Protein AF-X0U9N7-F1 (afdb_monomer_lite)

pLDDT: mean 87.71, std 8.79, range [48.91, 96.88]

Foldseek 3Di:
DQVVCVLLQKHKDKDKFKDKDAACDDFDPVRHPDIWIKIKIKIKIKGDCVSVVQPQKIKIWIKMKMDTDACQVRDDDWRQAPLVCPPVDPVIDIAGQDIKIWGDDDAFKIKMWFKDQVLVVQCVVPVCVSCGPHGRICVSRDPVVVCVQQVERIWTKMWMFGGDVPDTPDIWMKTFNDYQSHHRHPPCGQVVHIDIDD

Radius of gyration: 18.38 Å; chains: 1; bounding box: 49×41×51 Å

Structure (mmCIF, N/CA/C/O backbone):
data_AF-X0U9N7-F1
#
_entry.id   AF-X0U9N7-F1
#
loop_
_atom_site.group_PDB
_atom_site.id
_atom_site.type_symbol
_atom_site.label_atom_id
_atom_site.label_alt_id
_atom_site.label_comp_id
_atom_site.label_asym_id
_atom_site.label_entity_id
_atom_site.label_seq_id
_atom_site.pdbx_PDB_ins_code
_atom_site.Cartn_x
_atom_site.Cartn_y
_atom_site.Cartn_z
_atom_site.occupancy
_atom_site.B_iso_or_equiv
_atom_site.auth_seq_id
_atom_site.auth_comp_id
_atom_site.auth_asym_id
_atom_site.auth_atom_id
_atom_site.pdbx_PDB_model_num
ATOM 1 N N . MET A 1 1 ? -18.072 19.858 -5.819 1.00 63.09 1 MET A N 1
ATOM 2 C CA . MET A 1 1 ? -18.531 18.489 -5.476 1.00 63.09 1 MET A CA 1
ATOM 3 C C . MET A 1 1 ? -17.698 17.870 -4.350 1.00 63.09 1 MET A C 1
ATOM 5 O O . MET A 1 1 ? -18.286 17.537 -3.330 1.00 63.09 1 MET A O 1
ATOM 9 N N . ARG A 1 2 ? -16.358 17.832 -4.462 1.00 77.88 2 ARG A N 1
ATOM 10 C CA . ARG A 1 2 ? -15.419 17.329 -3.429 1.00 77.88 2 ARG A CA 1
ATOM 11 C C . ARG A 1 2 ? -15.686 17.853 -2.007 1.00 77.88 2 ARG A C 1
ATOM 13 O O . ARG A 1 2 ? -15.833 17.066 -1.083 1.00 77.88 2 ARG A O 1
ATOM 20 N N . THR A 1 3 ? -15.884 19.163 -1.843 1.00 81.31 3 THR A N 1
ATOM 21 C CA . THR A 1 3 ? -16.174 19.784 -0.533 1.00 81.31 3 THR A CA 1
ATOM 22 C C . THR A 1 3 ? -17.488 19.304 0.096 1.00 81.31 3 THR A C 1
ATOM 24 O O . THR A 1 3 ? -17.562 19.150 1.309 1.00 81.31 3 THR A O 1
ATOM 27 N N . ARG A 1 4 ? -18.525 19.026 -0.711 1.00 84.75 4 ARG A N 1
ATOM 28 C CA . ARG A 1 4 ? -19.824 18.538 -0.207 1.00 84.75 4 ARG A CA 1
ATOM 29 C C . ARG A 1 4 ? -19.743 17.082 0.260 1.00 84.75 4 ARG A C 1
ATOM 31 O O . ARG A 1 4 ? -20.369 16.740 1.255 1.00 84.75 4 ARG A O 1
ATOM 38 N N . LEU A 1 5 ? -18.978 16.243 -0.443 1.00 86.00 5 LEU A N 1
ATOM 39 C CA . LEU A 1 5 ? -18.721 14.860 -0.027 1.00 86.00 5 LEU A CA 1
ATOM 40 C C . LEU A 1 5 ? -17.899 14.829 1.263 1.00 86.00 5 LEU A C 1
ATOM 42 O O . LEU A 1 5 ? -18.299 14.164 2.214 1.00 86.00 5 LEU A O 1
ATOM 46 N N . ALA A 1 6 ? -16.843 15.645 1.348 1.00 85.81 6 ALA A N 1
ATOM 47 C CA . ALA A 1 6 ? -16.007 15.729 2.544 1.00 85.81 6 ALA A CA 1
ATOM 48 C C . ALA A 1 6 ? -16.804 16.198 3.775 1.00 85.81 6 ALA A C 1
ATOM 50 O O . ALA A 1 6 ? -16.671 15.631 4.857 1.00 85.81 6 ALA A O 1
ATOM 51 N N . GLN A 1 7 ? -17.708 17.173 3.610 1.00 87.56 7 GLN A N 1
ATOM 52 C CA . GLN A 1 7 ? -18.638 17.591 4.672 1.00 87.56 7 GLN A CA 1
ATOM 53 C C . GLN A 1 7 ? -19.551 16.454 5.147 1.00 87.56 7 GLN A C 1
ATOM 55 O O . GLN A 1 7 ? -19.911 16.406 6.323 1.00 87.56 7 GLN A O 1
ATOM 60 N N . ARG A 1 8 ? -19.892 15.528 4.246 1.00 90.25 8 ARG A N 1
ATOM 61 C CA . ARG A 1 8 ? -20.653 14.311 4.541 1.00 90.25 8 ARG A CA 1
ATOM 62 C C . ARG A 1 8 ? -19.770 13.137 4.964 1.00 90.25 8 ARG A C 1
ATOM 64 O O . ARG A 1 8 ? -20.293 12.053 5.127 1.00 90.25 8 ARG A O 1
ATOM 71 N N . GLY A 1 9 ? -18.468 13.330 5.165 1.00 91.62 9 GLY A N 1
ATOM 72 C CA . GLY A 1 9 ? -17.564 12.278 5.631 1.00 91.62 9 GLY A CA 1
ATOM 73 C C . GLY A 1 9 ? -17.077 11.332 4.543 1.00 91.62 9 GLY A C 1
ATOM 74 O O . GLY A 1 9 ? -16.579 10.273 4.881 1.00 91.62 9 GLY A O 1
ATOM 75 N N . ILE A 1 10 ? -17.201 11.688 3.264 1.00 95.62 10 ILE A N 1
ATOM 76 C CA . ILE A 1 10 ? -16.634 10.922 2.148 1.00 95.62 10 ILE A CA 1
ATOM 77 C C . ILE A 1 10 ? -15.530 11.758 1.510 1.00 95.62 10 ILE A C 1
ATOM 79 O O . ILE A 1 10 ? -15.781 12.830 0.958 1.00 95.62 10 ILE A O 1
ATOM 83 N N . ILE A 1 11 ? -14.302 11.270 1.579 1.00 95.62 11 ILE A N 1
ATOM 84 C CA . ILE A 1 11 ? -13.125 11.898 0.987 1.00 95.62 11 ILE A CA 1
ATOM 85 C C . ILE A 1 11 ? -12.717 11.034 -0.196 1.00 95.62 11 ILE A C 1
ATOM 87 O O . ILE A 1 11 ? -12.557 9.828 -0.049 1.00 95.62 11 ILE A O 1
ATOM 91 N N . VAL A 1 12 ? -12.591 11.655 -1.364 1.00 95.69 12 VAL A N 1
ATOM 92 C CA . VAL A 1 12 ? -12.128 10.997 -2.586 1.00 95.69 12 VAL A CA 1
ATOM 93 C C . VAL A 1 12 ? -10.927 11.771 -3.091 1.00 95.69 12 VAL A C 1
ATOM 95 O O . VAL A 1 12 ? -11.023 12.991 -3.281 1.00 95.69 12 VAL A O 1
ATOM 98 N N . ASP A 1 13 ? -9.831 11.057 -3.305 1.00 94.94 13 ASP A N 1
ATOM 99 C CA . ASP A 1 13 ? -8.620 11.568 -3.925 1.00 94.94 13 ASP A CA 1
ATOM 100 C C . ASP A 1 13 ? -8.234 10.672 -5.101 1.00 94.94 13 ASP A C 1
ATOM 102 O O . ASP A 1 13 ? -8.165 9.452 -4.967 1.00 94.94 13 ASP A O 1
ATOM 106 N N . LEU A 1 14 ? -8.050 11.291 -6.262 1.00 95.69 14 LEU A N 1
ATOM 107 C CA . LEU A 1 14 ? -7.684 10.616 -7.499 1.00 95.69 14 LEU A CA 1
ATOM 108 C C . LEU A 1 14 ? -6.367 11.213 -7.961 1.00 95.69 14 LEU A C 1
ATOM 110 O O . LEU A 1 14 ? -6.281 12.427 -8.165 1.00 95.69 14 LEU A O 1
ATOM 114 N N . GLN A 1 15 ? -5.366 10.365 -8.135 1.00 95.31 15 GLN A N 1
ATOM 115 C 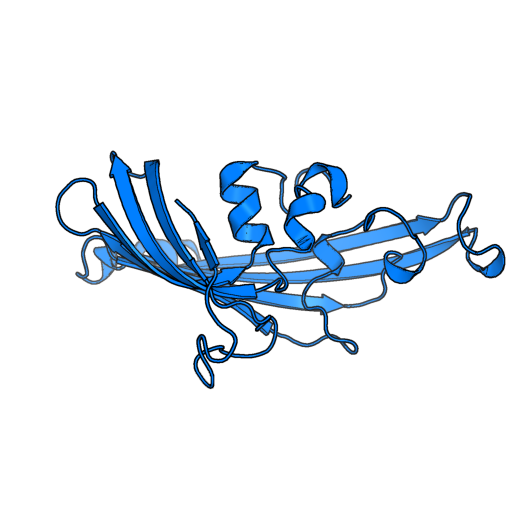CA . GLN A 1 15 ? -4.022 10.783 -8.499 1.00 95.31 15 GLN A CA 1
ATOM 116 C C . GLN A 1 15 ? -3.556 10.019 -9.734 1.00 95.31 15 GLN A C 1
ATOM 118 O O . GLN A 1 15 ? -3.990 8.905 -10.026 1.00 95.31 15 GLN A O 1
ATOM 123 N N . THR A 1 16 ? -2.685 10.650 -10.508 1.00 96.25 16 THR A N 1
ATOM 124 C CA . THR A 1 16 ? -2.001 9.996 -11.618 1.00 96.25 16 THR A CA 1
ATOM 125 C C . THR A 1 16 ? -0.566 10.468 -11.610 1.00 96.25 16 THR A C 1
ATOM 127 O O . THR A 1 16 ? -0.314 11.669 -11.715 1.00 96.25 16 THR A O 1
ATOM 130 N N . THR A 1 17 ? 0.358 9.522 -11.515 1.00 95.69 17 THR A N 1
ATOM 131 C CA . THR A 1 17 ? 1.792 9.806 -11.491 1.00 95.69 17 THR A CA 1
ATOM 132 C C . THR A 1 17 ? 2.445 9.160 -12.697 1.00 95.69 17 THR A C 1
ATOM 134 O O . THR A 1 17 ? 2.185 8.003 -13.014 1.00 95.69 17 THR A O 1
ATOM 137 N N . GLN A 1 18 ? 3.280 9.932 -13.384 1.00 95.94 18 GLN A N 1
ATOM 138 C CA . GLN A 1 18 ? 3.962 9.528 -14.608 1.00 95.94 18 GLN A CA 1
ATOM 139 C C . GLN A 1 18 ? 5.468 9.519 -14.381 1.00 95.94 18 GLN A C 1
ATOM 141 O O . GLN A 1 18 ? 6.010 10.371 -13.676 1.00 95.94 18 GLN A O 1
ATOM 146 N N . PHE A 1 19 ? 6.137 8.575 -15.024 1.00 95.12 19 PHE A N 1
ATOM 147 C CA . PHE A 1 19 ? 7.560 8.334 -14.907 1.00 95.12 19 PHE A CA 1
ATOM 148 C C . PHE A 1 19 ? 8.166 8.223 -16.299 1.00 95.12 19 PHE A C 1
ATOM 150 O O . PHE A 1 19 ? 7.648 7.522 -17.164 1.00 95.12 19 PHE A O 1
ATOM 157 N N . TYR A 1 20 ? 9.288 8.908 -16.488 1.00 94.88 20 TYR A N 1
ATOM 158 C CA . TYR A 1 20 ? 10.135 8.754 -17.659 1.00 94.88 20 TYR A CA 1
ATOM 159 C C . TYR A 1 20 ? 11.544 8.444 -17.169 1.00 94.88 20 TYR A C 1
ATOM 161 O O . TYR A 1 20 ? 12.161 9.265 -16.486 1.00 94.88 20 TYR A O 1
ATOM 169 N N . GLN A 1 21 ? 12.015 7.227 -17.423 1.00 93.25 21 GLN A N 1
ATOM 170 C CA . GLN A 1 21 ? 13.241 6.700 -16.826 1.00 93.25 21 GLN A CA 1
ATOM 171 C C . GLN A 1 21 ? 14.086 6.004 -17.881 1.00 93.25 21 GLN A C 1
ATOM 173 O O . GLN A 1 21 ? 13.548 5.325 -18.741 1.00 93.25 21 GLN A O 1
ATOM 178 N N . GLY A 1 22 ? 15.407 6.125 -17.793 1.00 91.38 22 GLY A N 1
ATOM 179 C CA . GLY A 1 22 ? 16.310 5.489 -18.747 1.00 91.38 22 GLY A CA 1
ATOM 180 C C . GLY A 1 22 ? 17.587 4.974 -18.101 1.00 91.38 22 GLY A C 1
ATOM 181 O O . GLY A 1 22 ? 17.973 5.400 -17.008 1.00 91.38 22 GLY A O 1
ATOM 182 N N . ILE A 1 23 ? 18.252 4.053 -18.796 1.00 88.81 23 ILE A N 1
ATOM 183 C CA . ILE A 1 23 ? 19.526 3.465 -18.366 1.00 88.81 23 ILE A CA 1
ATOM 184 C C . ILE A 1 23 ? 20.657 4.218 -19.054 1.00 88.81 23 ILE A C 1
ATOM 186 O O . ILE A 1 23 ? 20.981 3.970 -20.211 1.00 88.81 23 ILE A O 1
ATOM 190 N N . THR A 1 24 ? 21.291 5.146 -18.343 1.00 87.62 24 THR A N 1
ATOM 191 C CA . THR A 1 24 ? 22.379 5.959 -18.912 1.00 87.62 24 THR A CA 1
ATOM 192 C C . THR A 1 24 ? 23.706 5.204 -18.999 1.00 87.62 24 THR A C 1
ATOM 194 O O . THR A 1 24 ? 24.539 5.504 -19.851 1.00 87.62 24 THR A O 1
ATOM 197 N N . SER A 1 25 ? 23.925 4.227 -18.115 1.00 85.75 25 SER A N 1
ATOM 198 C CA . SER A 1 25 ? 25.122 3.383 -18.065 1.00 85.75 25 SER A CA 1
ATOM 199 C C . SER A 1 25 ? 24.878 2.140 -17.198 1.00 85.75 25 SER A C 1
ATOM 201 O O . SER A 1 25 ? 23.894 2.075 -16.462 1.00 85.75 25 SER A O 1
ATOM 203 N N . GLY A 1 26 ? 25.768 1.144 -17.273 1.00 83.00 26 GLY A N 1
ATOM 204 C CA . GLY A 1 26 ? 25.562 -0.144 -16.599 1.00 83.00 26 GLY A CA 1
ATOM 205 C C . GLY A 1 26 ? 24.458 -0.978 -17.261 1.00 83.00 26 GLY A C 1
ATOM 206 O O . GLY A 1 26 ? 24.181 -0.787 -18.443 1.00 83.00 26 GLY A O 1
ATOM 207 N N . GLY A 1 27 ? 23.878 -1.932 -16.527 1.00 79.75 27 GLY A N 1
ATOM 208 C CA . GLY A 1 27 ? 22.778 -2.777 -17.015 1.00 79.75 27 GLY A CA 1
ATOM 209 C C . GLY A 1 27 ? 23.118 -3.669 -18.226 1.00 79.75 27 GLY A C 1
ATOM 210 O O . GLY A 1 27 ? 24.289 -3.747 -18.635 1.00 79.75 27 GLY A O 1
ATOM 211 N N . PRO A 1 28 ? 22.106 -4.356 -18.792 1.00 83.31 28 PRO A N 1
ATOM 212 C CA . PRO A 1 28 ? 22.239 -5.125 -20.027 1.00 83.31 28 PRO A CA 1
ATOM 213 C C . PRO A 1 28 ? 22.759 -4.238 -21.176 1.00 83.31 28 PRO A C 1
ATOM 215 O O . PRO A 1 28 ? 22.233 -3.139 -21.370 1.00 83.31 28 PRO A O 1
ATOM 218 N N . PRO A 1 29 ? 23.809 -4.647 -21.920 1.00 82.06 29 PRO A N 1
ATOM 219 C CA . PRO A 1 29 ? 24.419 -3.810 -22.957 1.00 82.06 29 PRO A CA 1
ATOM 220 C C . PRO A 1 29 ? 23.452 -3.347 -24.051 1.00 82.06 29 PRO A C 1
ATOM 222 O O . PRO A 1 29 ? 23.589 -2.231 -24.542 1.00 82.06 29 PRO A O 1
ATOM 225 N N . ASP A 1 30 ? 22.481 -4.188 -24.398 1.00 84.25 30 ASP A N 1
ATOM 226 C CA . ASP A 1 30 ? 21.429 -3.950 -25.388 1.00 84.25 30 ASP A CA 1
ATOM 227 C C . ASP A 1 30 ? 20.360 -2.952 -24.921 1.00 84.25 30 ASP A C 1
ATOM 229 O O . ASP A 1 30 ? 19.620 -2.437 -25.747 1.00 84.25 30 ASP A O 1
ATOM 233 N N . LYS A 1 31 ? 20.317 -2.638 -23.620 1.00 81.44 31 LYS A N 1
ATOM 234 C CA . LYS A 1 31 ? 19.321 -1.757 -22.988 1.00 81.44 31 LYS A CA 1
ATOM 235 C C . LYS A 1 31 ? 19.861 -0.387 -22.583 1.00 81.44 31 LYS A C 1
ATOM 237 O O . LYS A 1 31 ? 19.146 0.440 -22.022 1.00 81.44 31 LYS A O 1
ATOM 242 N N . ARG A 1 32 ? 21.137 -0.112 -22.861 1.00 80.00 32 ARG A N 1
ATOM 243 C CA . ARG A 1 32 ? 21.762 1.184 -22.562 1.00 80.00 32 ARG A CA 1
ATOM 244 C C . ARG A 1 32 ? 21.241 2.262 -23.502 1.00 80.00 32 ARG A C 1
ATOM 246 O O . ARG A 1 32 ? 21.281 2.107 -24.715 1.00 80.00 32 ARG A O 1
ATOM 253 N N . GLY A 1 33 ? 20.825 3.386 -22.934 1.00 79.56 33 GLY A N 1
ATOM 254 C CA . GLY A 1 33 ? 20.232 4.496 -23.671 1.00 79.56 33 GLY A CA 1
ATOM 255 C C . GLY A 1 33 ? 18.759 4.290 -24.026 1.00 79.56 33 GLY A C 1
ATOM 256 O O . GLY A 1 33 ? 18.174 5.203 -24.604 1.00 79.56 33 GLY A O 1
ATOM 257 N N . GLU A 1 34 ? 18.156 3.151 -23.662 1.00 82.88 34 GLU A N 1
ATOM 258 C CA . GLU A 1 34 ? 16.705 2.976 -23.726 1.00 82.88 34 GLU A CA 1
ATOM 259 C C . GLU A 1 34 ? 16.025 3.774 -22.604 1.00 82.88 34 GLU A C 1
ATOM 261 O O . GLU A 1 34 ? 16.571 3.950 -21.504 1.00 82.88 34 GLU A O 1
ATOM 266 N N . TRP A 1 35 ? 14.834 4.278 -22.920 1.00 91.44 35 TRP A N 1
ATOM 267 C CA . TRP A 1 35 ? 13.985 5.051 -22.026 1.00 91.44 35 TRP A CA 1
ATOM 268 C C . TRP A 1 35 ? 12.599 4.438 -22.018 1.00 91.44 35 TRP A C 1
ATOM 270 O O . TRP A 1 35 ? 12.014 4.227 -23.076 1.00 91.44 35 TRP A O 1
ATOM 280 N N . GLU A 1 36 ? 12.076 4.226 -20.822 1.00 93.38 36 GLU A N 1
ATOM 281 C CA . GLU A 1 36 ? 10.733 3.728 -20.599 1.00 93.38 36 GLU A CA 1
ATOM 282 C C . GLU A 1 36 ? 9.847 4.845 -20.066 1.00 93.38 36 GLU A C 1
ATOM 284 O O . GLU A 1 36 ? 10.260 5.679 -19.245 1.00 93.38 36 GLU A O 1
ATOM 289 N N . TYR A 1 37 ? 8.605 4.835 -20.535 1.00 95.56 37 TYR A N 1
ATOM 290 C CA . TYR A 1 37 ? 7.539 5.675 -20.024 1.00 95.56 37 TYR A CA 1
ATOM 291 C C . TYR A 1 37 ? 6.467 4.792 -19.399 1.00 95.56 37 TYR A C 1
ATOM 293 O O . TYR A 1 37 ? 5.909 3.912 -20.054 1.00 95.56 37 TYR A O 1
ATOM 301 N N . GLY A 1 38 ? 6.132 5.086 -18.151 1.00 95.75 38 GLY A N 1
ATOM 302 C CA . GLY A 1 38 ? 5.090 4.380 -17.428 1.00 95.75 38 GLY A CA 1
ATOM 303 C C . GLY A 1 38 ? 4.443 5.266 -16.386 1.00 95.75 38 GLY A C 1
ATOM 304 O O . GLY A 1 38 ? 4.882 6.385 -16.116 1.00 95.75 38 GLY A O 1
ATOM 305 N N . GLY A 1 39 ? 3.381 4.775 -15.773 1.00 95.81 39 GLY A N 1
ATOM 306 C CA . GLY A 1 39 ? 2.692 5.515 -14.734 1.00 95.81 39 GLY A CA 1
ATOM 307 C C . GLY A 1 39 ? 1.738 4.666 -13.927 1.00 95.81 39 GLY A C 1
ATOM 308 O O . GLY A 1 39 ? 1.528 3.483 -14.195 1.00 95.81 39 GLY A O 1
ATOM 309 N N . VAL A 1 40 ? 1.167 5.309 -12.920 1.00 96.00 40 VAL A N 1
ATOM 310 C CA . VAL A 1 40 ? 0.163 4.738 -12.029 1.00 96.00 40 VAL A CA 1
ATOM 311 C C . VAL A 1 40 ? -1.037 5.664 -11.928 1.00 96.00 40 VAL A C 1
ATOM 313 O O . VAL A 1 40 ? -0.901 6.889 -11.998 1.00 96.00 40 VAL A O 1
ATOM 316 N N . GLY A 1 41 ? -2.212 5.069 -11.781 1.00 96.75 41 GLY A N 1
ATOM 317 C CA . GLY A 1 41 ? -3.449 5.758 -11.448 1.00 96.75 41 GLY A CA 1
ATOM 318 C C . GLY A 1 41 ? -3.960 5.253 -10.110 1.00 96.75 41 GLY A C 1
ATOM 319 O O . GLY A 1 41 ? -4.183 4.053 -9.970 1.00 96.75 41 GLY A O 1
ATOM 320 N N . ASP A 1 42 ? -4.183 6.174 -9.176 1.00 96.31 42 ASP A N 1
ATOM 321 C CA . ASP A 1 42 ? -4.564 5.880 -7.798 1.00 96.31 42 ASP A CA 1
ATOM 322 C C . ASP A 1 42 ? -5.922 6.481 -7.464 1.00 96.31 42 ASP A C 1
ATOM 324 O O . ASP A 1 42 ? -6.219 7.632 -7.794 1.00 96.31 42 ASP A O 1
ATOM 328 N N . ALA A 1 43 ? -6.740 5.703 -6.765 1.00 96.88 43 ALA A N 1
ATOM 329 C CA . ALA A 1 43 ? -8.016 6.119 -6.220 1.00 96.88 43 ALA A CA 1
ATOM 330 C C . ALA A 1 43 ? -8.075 5.793 -4.727 1.00 96.88 43 ALA A C 1
ATOM 332 O O . ALA A 1 43 ? -8.227 4.636 -4.326 1.00 96.88 43 ALA A O 1
ATOM 333 N N . TYR A 1 44 ? -8.010 6.837 -3.905 1.00 96.19 44 TYR A N 1
ATOM 334 C CA . TYR A 1 44 ? -8.180 6.756 -2.462 1.00 96.19 44 TYR A CA 1
ATOM 335 C C . TYR A 1 44 ? -9.587 7.207 -2.079 1.00 96.19 44 TYR A C 1
ATOM 337 O O . TYR A 1 44 ? -10.038 8.295 -2.452 1.00 96.19 44 TYR A O 1
ATOM 345 N N . ILE A 1 45 ? -10.285 6.383 -1.303 1.00 96.75 45 ILE A N 1
ATOM 346 C CA . ILE A 1 45 ? -11.615 6.700 -0.778 1.00 96.75 45 ILE A CA 1
ATOM 347 C C . ILE A 1 45 ? -11.605 6.477 0.727 1.00 96.75 45 ILE A C 1
ATOM 349 O O . ILE A 1 45 ? -11.374 5.361 1.178 1.00 96.75 45 ILE A O 1
ATOM 353 N N . THR A 1 46 ? -11.926 7.512 1.499 1.00 96.56 46 THR A N 1
ATOM 354 C CA . THR A 1 46 ? -12.043 7.432 2.960 1.00 96.56 46 THR A CA 1
ATOM 355 C C . THR A 1 46 ? -13.445 7.825 3.399 1.00 96.56 46 THR A C 1
ATOM 357 O O . THR A 1 46 ? -13.947 8.892 3.041 1.00 96.56 46 THR A O 1
ATOM 360 N N . ILE A 1 47 ? -14.069 6.979 4.213 1.00 96.12 47 ILE A N 1
ATOM 361 C CA . ILE A 1 47 ? -15.372 7.197 4.835 1.00 96.12 47 ILE A CA 1
ATOM 362 C C . ILE A 1 47 ? -15.173 7.405 6.339 1.00 96.12 47 ILE A C 1
ATOM 364 O O . ILE A 1 47 ? -14.647 6.541 7.038 1.00 96.12 47 ILE A O 1
ATOM 368 N N . LEU A 1 48 ? -15.624 8.554 6.836 1.00 95.44 48 LEU A N 1
ATOM 369 C CA . LEU A 1 48 ? -15.604 8.946 8.243 1.00 95.44 48 LEU A CA 1
ATOM 370 C C . LEU A 1 48 ? -16.978 8.676 8.867 1.00 95.44 48 LEU A C 1
ATOM 372 O O . LEU A 1 48 ? -17.926 9.441 8.658 1.00 95.44 48 LEU A O 1
ATOM 376 N N . GLY A 1 49 ? -17.080 7.604 9.653 1.00 92.94 49 GLY A N 1
ATOM 377 C CA . GLY A 1 49 ? -18.325 7.136 10.270 1.00 92.94 49 GLY A CA 1
ATOM 378 C C . GLY A 1 49 ? -18.997 8.162 11.182 1.00 92.94 49 GLY A C 1
ATOM 379 O O . GLY A 1 49 ? -20.226 8.201 11.258 1.00 92.94 49 GLY A O 1
ATOM 380 N N . ASP A 1 50 ? -18.221 9.062 11.794 1.00 90.62 50 ASP A N 1
ATOM 381 C CA . ASP A 1 50 ? -18.714 10.141 12.660 1.00 90.62 50 ASP A CA 1
ATOM 382 C C . ASP A 1 50 ? -19.799 10.992 11.991 1.00 90.62 50 ASP A C 1
ATOM 384 O O . ASP A 1 50 ? -20.738 11.445 12.648 1.00 90.62 50 ASP A O 1
ATOM 388 N N . LYS A 1 51 ? -19.697 11.193 10.672 1.00 90.75 51 LYS A N 1
ATOM 389 C CA . LYS A 1 51 ? -20.665 11.981 9.893 1.00 90.75 51 LYS A CA 1
ATOM 390 C C . LYS A 1 51 ? -21.982 11.244 9.640 1.00 90.75 51 LYS A C 1
ATOM 392 O O . LYS A 1 51 ? -22.955 11.877 9.239 1.00 90.75 51 LYS A O 1
ATOM 397 N N . PHE A 1 52 ? -22.021 9.946 9.927 1.00 90.94 52 PHE A N 1
ATOM 398 C CA . PHE A 1 52 ? -23.165 9.050 9.756 1.00 90.94 52 PHE A CA 1
ATOM 399 C C . PHE A 1 52 ? -23.661 8.454 11.084 1.00 90.94 52 PHE A C 1
ATOM 401 O O . PHE A 1 52 ? -24.516 7.575 11.083 1.00 90.94 52 PHE A O 1
ATOM 408 N N . GLY A 1 53 ? -23.138 8.922 12.223 1.00 91.50 53 GLY A N 1
ATOM 409 C CA . GLY A 1 53 ? -23.519 8.444 13.556 1.00 91.50 53 GLY A CA 1
ATOM 410 C C . GLY A 1 53 ? -22.713 7.247 14.071 1.00 91.50 53 GLY A C 1
ATOM 411 O O . GLY A 1 53 ? -22.884 6.864 15.227 1.00 91.50 53 GLY A O 1
ATOM 412 N N . TRP A 1 54 ? -21.789 6.700 13.277 1.00 93.19 54 TRP A N 1
ATOM 413 C CA . TRP A 1 54 ? -20.887 5.631 13.703 1.00 93.19 54 TRP A CA 1
ATOM 414 C C . TRP A 1 54 ? -19.581 6.220 14.241 1.00 93.19 54 TRP A C 1
ATOM 416 O O . TRP A 1 54 ? -18.600 6.396 13.522 1.00 93.19 54 TRP A O 1
ATOM 426 N N . LYS A 1 55 ? -19.589 6.565 15.531 1.00 92.00 55 LYS A N 1
ATOM 427 C CA . LYS A 1 55 ? -18.471 7.272 16.163 1.00 92.00 55 LYS A CA 1
ATOM 428 C C . LYS A 1 55 ? -17.183 6.444 16.203 1.00 92.00 55 LYS A C 1
ATOM 430 O O . LYS A 1 55 ? -17.198 5.280 16.605 1.00 92.00 55 LYS A O 1
ATOM 435 N N . GLY A 1 56 ? -16.067 7.078 15.854 1.00 90.00 56 GLY A N 1
ATOM 436 C CA . GLY A 1 56 ? -14.727 6.491 15.881 1.00 90.00 56 GLY A CA 1
ATOM 437 C C . GLY A 1 56 ? -14.476 5.457 14.784 1.00 90.00 56 GLY A C 1
ATOM 438 O O . GLY A 1 56 ? -13.484 4.736 14.867 1.00 90.00 56 GLY A O 1
ATOM 439 N N . PHE A 1 57 ? -15.366 5.361 13.793 1.00 94.19 57 PHE A N 1
ATOM 440 C CA . PHE A 1 57 ? -15.227 4.453 12.660 1.00 94.19 57 PHE A CA 1
ATOM 441 C C . PHE A 1 57 ? -14.603 5.158 11.457 1.00 94.19 57 PHE A C 1
ATOM 443 O O . PHE A 1 57 ? -15.034 6.246 11.060 1.00 94.19 57 PHE A O 1
ATOM 450 N N . VAL A 1 58 ? -13.622 4.506 10.842 1.00 95.06 58 VAL A N 1
ATOM 451 C CA . VAL A 1 58 ? -13.022 4.916 9.573 1.00 95.06 58 VAL A CA 1
ATOM 452 C C . VAL A 1 58 ? -12.953 3.706 8.659 1.00 95.06 58 VAL A C 1
ATOM 454 O O . VAL A 1 58 ? -12.513 2.633 9.069 1.00 95.06 58 VAL A O 1
ATOM 457 N N . PHE A 1 59 ? -13.357 3.893 7.410 1.00 95.81 59 PHE A N 1
ATOM 458 C CA . PHE A 1 59 ? -13.140 2.919 6.353 1.00 95.81 59 PHE A CA 1
ATOM 459 C C . PHE A 1 59 ? -12.353 3.562 5.218 1.00 95.81 59 PHE A C 1
ATOM 461 O O . PHE A 1 59 ? -12.716 4.650 4.774 1.00 95.81 59 PHE A O 1
ATOM 468 N N . SER A 1 60 ? -11.304 2.899 4.747 1.00 95.94 60 SER A N 1
ATOM 469 C CA . SER A 1 60 ? -10.437 3.414 3.687 1.00 95.94 60 SER A CA 1
ATOM 470 C C . SER A 1 60 ? -10.237 2.374 2.597 1.00 95.94 60 SER A C 1
ATOM 472 O O . SER A 1 60 ? -9.987 1.211 2.898 1.00 95.94 60 SER A O 1
ATOM 474 N N . ILE A 1 61 ? -10.287 2.799 1.339 1.00 96.88 61 ILE A N 1
ATOM 475 C CA . ILE A 1 61 ? -9.969 2.006 0.149 1.00 96.88 61 ILE A CA 1
ATOM 476 C C . ILE A 1 61 ? -8.825 2.694 -0.598 1.00 96.88 61 ILE A C 1
ATOM 478 O O . ILE A 1 61 ? -8.840 3.916 -0.747 1.00 96.88 61 ILE A O 1
ATOM 482 N N . HIS A 1 62 ? -7.882 1.903 -1.101 1.00 96.38 62 HIS A N 1
ATOM 483 C CA . HIS A 1 62 ? -6.934 2.291 -2.141 1.00 96.38 62 HIS A CA 1
ATOM 484 C C . HIS A 1 62 ? -7.095 1.301 -3.295 1.00 96.38 62 HIS A C 1
ATOM 486 O O . HIS A 1 62 ? -6.897 0.095 -3.122 1.00 96.38 62 HIS A O 1
ATOM 492 N N . ALA A 1 63 ? -7.520 1.810 -4.446 1.00 96.38 63 ALA A N 1
ATOM 493 C CA . ALA A 1 63 ? -7.499 1.079 -5.700 1.00 96.38 63 ALA A CA 1
ATOM 494 C C . ALA A 1 63 ? -6.477 1.721 -6.629 1.00 96.38 63 ALA A C 1
ATOM 496 O O . ALA A 1 63 ? -6.421 2.944 -6.724 1.00 96.38 63 ALA A O 1
ATOM 497 N N . GLU A 1 64 ? -5.697 0.903 -7.318 1.00 95.81 64 GLU A N 1
ATOM 498 C CA . GLU A 1 64 ? -4.618 1.370 -8.175 1.00 95.81 64 GLU A CA 1
ATOM 499 C C . GLU A 1 64 ? -4.509 0.536 -9.450 1.00 95.81 64 GLU A C 1
ATOM 501 O O . GLU A 1 64 ? -4.958 -0.610 -9.531 1.00 95.81 64 GLU A O 1
ATOM 506 N N . THR A 1 65 ? -3.919 1.143 -10.470 1.00 95.44 65 THR A N 1
ATOM 507 C CA . THR A 1 65 ? -3.548 0.503 -11.732 1.00 95.44 65 THR A CA 1
ATOM 508 C C . THR A 1 65 ? -2.227 1.082 -12.205 1.00 95.44 65 THR A C 1
ATOM 510 O O . THR A 1 65 ? -1.903 2.229 -11.893 1.00 95.44 65 THR A O 1
ATOM 5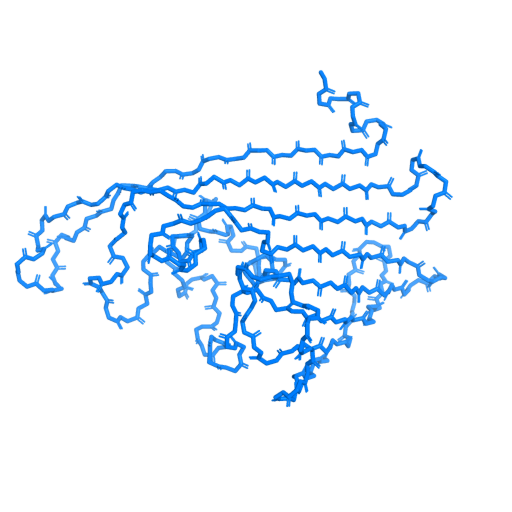13 N N . ARG A 1 66 ? -1.495 0.328 -13.024 1.00 94.62 66 ARG A N 1
ATOM 514 C CA . ARG A 1 66 ? -0.314 0.825 -13.740 1.00 94.62 66 ARG A CA 1
ATOM 515 C C . ARG A 1 66 ? -0.551 0.857 -15.249 1.00 94.62 66 ARG A C 1
ATOM 517 O O . ARG A 1 66 ? -1.478 0.221 -15.746 1.00 94.62 66 ARG A O 1
ATOM 524 N N . PHE A 1 67 ? 0.266 1.612 -15.970 1.00 95.12 67 PHE A N 1
ATOM 525 C CA . PHE A 1 67 ? 0.277 1.666 -17.432 1.00 95.12 67 PHE A CA 1
ATOM 526 C C . PHE A 1 67 ? 1.690 1.937 -17.955 1.00 95.12 67 PHE A C 1
ATOM 528 O O . PHE A 1 67 ? 2.532 2.461 -17.226 1.00 95.12 67 PHE A O 1
ATOM 535 N N . GLY A 1 68 ? 1.922 1.611 -19.227 1.00 94.06 68 GLY A N 1
ATOM 536 C CA . GLY A 1 68 ? 3.236 1.724 -19.857 1.00 94.06 68 GLY A CA 1
ATOM 537 C C . GLY A 1 68 ? 4.264 0.764 -19.258 1.00 94.06 68 GLY A C 1
ATOM 538 O O . GLY A 1 68 ? 3.910 -0.240 -18.633 1.00 94.06 68 GLY A O 1
ATOM 539 N N . ASP A 1 69 ? 5.530 1.113 -19.445 1.00 92.19 69 ASP A N 1
ATOM 540 C CA . ASP A 1 69 ? 6.676 0.253 -19.186 1.00 92.19 69 ASP A CA 1
ATOM 541 C C . ASP A 1 69 ? 7.526 0.765 -18.016 1.00 92.19 69 ASP A C 1
ATOM 543 O O . ASP A 1 69 ? 7.406 1.901 -17.547 1.00 92.19 69 ASP A O 1
ATOM 547 N N . SER A 1 70 ? 8.385 -0.107 -17.491 1.00 90.38 70 SER A N 1
ATOM 548 C CA . SER A 1 70 ? 9.249 0.192 -16.351 1.00 90.38 70 SER A CA 1
ATOM 549 C C . SER A 1 70 ? 10.662 -0.300 -16.602 1.00 90.38 70 SER A C 1
ATOM 551 O O . SER A 1 70 ? 10.862 -1.412 -17.078 1.00 90.38 70 SER A O 1
ATOM 553 N N . ILE A 1 71 ? 11.653 0.473 -16.153 1.00 90.62 71 ILE A N 1
ATOM 554 C CA . ILE A 1 71 ? 13.053 0.031 -16.135 1.00 90.62 71 ILE A CA 1
ATOM 555 C C . ILE A 1 71 ? 13.359 -0.972 -15.006 1.00 90.62 71 ILE A C 1
ATOM 557 O O . ILE A 1 71 ? 14.476 -1.479 -14.929 1.00 90.62 71 ILE A O 1
ATOM 561 N N . ASN A 1 72 ? 12.409 -1.252 -14.102 1.00 89.44 72 ASN A N 1
ATOM 562 C CA . ASN A 1 72 ? 12.614 -2.161 -12.966 1.00 89.44 72 ASN A CA 1
ATOM 563 C C . ASN A 1 72 ? 13.138 -3.560 -13.353 1.00 89.44 72 ASN A C 1
ATOM 565 O O . ASN A 1 72 ? 14.002 -4.057 -12.635 1.00 89.44 72 ASN A O 1
ATOM 569 N N . PRO A 1 73 ? 12.693 -4.211 -14.447 1.00 86.88 73 PRO A N 1
ATOM 570 C CA . PRO A 1 73 ? 13.229 -5.514 -14.856 1.00 86.88 73 PRO A CA 1
ATOM 571 C C . PRO A 1 73 ? 14.666 -5.451 -15.394 1.00 86.88 73 PRO A C 1
ATOM 573 O O . PRO A 1 73 ? 15.328 -6.477 -15.523 1.00 86.88 73 PRO A O 1
ATOM 576 N N . LEU A 1 74 ? 15.158 -4.255 -15.725 1.00 84.50 74 LEU A N 1
ATOM 577 C CA . LEU A 1 74 ? 16.436 -4.042 -16.407 1.00 84.50 74 LEU A CA 1
ATOM 578 C C . LEU A 1 74 ? 17.599 -3.764 -15.434 1.00 84.50 74 LEU A C 1
ATOM 580 O O . LEU A 1 74 ? 18.721 -3.473 -15.854 1.00 84.50 74 LEU A O 1
ATOM 584 N N . VAL A 1 75 ? 17.346 -3.838 -14.124 1.00 77.81 75 VAL A N 1
ATOM 585 C CA . VAL A 1 75 ? 18.289 -3.500 -13.044 1.00 77.81 75 VAL A CA 1
ATOM 586 C C . VAL A 1 75 ? 18.222 -4.538 -11.914 1.00 77.81 75 VAL A C 1
ATOM 588 O O . VAL A 1 75 ? 17.162 -5.067 -11.607 1.00 77.81 75 VAL A O 1
ATOM 591 N N . GLY A 1 76 ? 19.362 -4.860 -11.289 1.00 72.75 76 GLY A N 1
ATOM 592 C CA . GLY A 1 76 ? 19.472 -6.072 -10.456 1.00 72.75 76 GLY A CA 1
ATOM 593 C C . GLY A 1 76 ? 19.487 -5.904 -8.930 1.00 72.75 76 GLY A C 1
ATOM 594 O O . GLY A 1 76 ? 19.306 -6.893 -8.229 1.00 72.75 76 GLY A O 1
ATOM 595 N N . LEU A 1 77 ? 19.749 -4.707 -8.388 1.00 79.00 77 LEU A N 1
ATOM 596 C CA . LEU A 1 77 ? 19.981 -4.539 -6.939 1.00 79.00 77 LEU A CA 1
ATOM 597 C C . LEU A 1 77 ? 18.742 -4.077 -6.170 1.00 79.00 77 LEU A C 1
ATOM 599 O O . LEU A 1 77 ? 18.300 -4.741 -5.237 1.00 79.00 77 LEU A O 1
ATOM 603 N N . ALA A 1 78 ? 18.203 -2.922 -6.543 1.00 85.25 78 ALA A N 1
ATOM 604 C CA . ALA A 1 78 ? 17.017 -2.345 -5.934 1.00 85.25 78 ALA A CA 1
ATOM 605 C C . ALA A 1 78 ? 16.141 -1.763 -7.043 1.00 85.25 78 ALA A C 1
ATOM 607 O O . ALA A 1 78 ? 16.692 -1.102 -7.932 1.00 85.25 78 ALA A O 1
ATOM 608 N N . PRO A 1 79 ? 14.812 -1.961 -6.994 1.00 88.38 79 PRO A N 1
ATOM 609 C CA . PRO A 1 79 ? 13.908 -1.341 -7.947 1.00 88.38 79 PRO A CA 1
ATOM 610 C C . PRO A 1 79 ? 14.090 0.188 -7.953 1.00 88.38 79 PRO A C 1
ATOM 612 O O . PRO A 1 79 ? 13.881 0.836 -6.920 1.00 88.38 79 PRO A O 1
ATOM 615 N N . PRO A 1 80 ? 14.496 0.792 -9.083 1.00 89.50 80 PRO A N 1
ATOM 616 C CA . PRO A 1 80 ? 14.673 2.232 -9.207 1.00 89.50 80 PRO A CA 1
ATOM 617 C C . PRO A 1 80 ? 13.340 2.967 -9.136 1.00 89.50 80 PRO A C 1
ATOM 619 O O . PRO A 1 80 ? 13.333 4.151 -8.809 1.00 89.50 80 PRO A O 1
ATOM 622 N N . ASN A 1 81 ? 12.232 2.277 -9.417 1.00 90.50 81 ASN A N 1
ATOM 623 C CA . ASN A 1 81 ? 10.895 2.812 -9.264 1.00 90.50 81 ASN A CA 1
ATOM 624 C C . ASN A 1 81 ? 9.970 1.844 -8.552 1.00 90.50 81 ASN A C 1
ATOM 626 O O . ASN A 1 81 ? 9.316 1.009 -9.170 1.00 90.50 81 ASN A O 1
ATOM 630 N N . HIS A 1 82 ? 9.870 1.984 -7.238 1.00 87.88 82 HIS A N 1
ATOM 631 C CA . HIS A 1 82 ? 8.985 1.105 -6.489 1.00 87.88 82 HIS A CA 1
ATOM 632 C C . HIS A 1 82 ? 7.496 1.349 -6.777 1.00 87.88 82 HIS A C 1
ATOM 634 O O . HIS A 1 82 ? 6.708 0.425 -6.609 1.00 87.88 82 HIS A O 1
ATOM 640 N N . ARG A 1 83 ? 7.090 2.547 -7.230 1.00 89.50 83 ARG A N 1
ATOM 641 C CA . ARG A 1 83 ? 5.673 2.832 -7.502 1.00 89.50 83 ARG A CA 1
ATOM 642 C C . ARG A 1 83 ? 5.157 1.996 -8.673 1.00 89.50 83 ARG A C 1
ATOM 644 O O . ARG A 1 83 ? 4.017 1.551 -8.622 1.00 89.50 83 ARG A O 1
ATOM 651 N N . LEU A 1 84 ? 6.016 1.713 -9.657 1.00 91.25 84 LEU A N 1
ATOM 652 C CA . LEU A 1 84 ? 5.735 0.814 -10.786 1.00 91.25 84 LEU A CA 1
ATOM 653 C C . LEU A 1 84 ? 5.852 -0.686 -10.442 1.00 91.25 84 LEU A C 1
ATOM 655 O O . LEU A 1 84 ? 5.800 -1.513 -11.348 1.00 91.25 84 LEU A O 1
ATOM 659 N N . LEU A 1 85 ? 6.018 -1.059 -9.166 1.00 88.06 85 LEU A N 1
ATOM 660 C CA . LEU A 1 85 ? 5.908 -2.459 -8.720 1.00 88.06 85 LEU A CA 1
ATOM 661 C C . LEU A 1 85 ? 4.463 -2.873 -8.419 1.00 88.06 85 LEU A C 1
ATOM 663 O O . LEU A 1 85 ? 4.218 -4.055 -8.192 1.00 88.06 85 LEU A O 1
ATOM 667 N N . MET A 1 86 ? 3.525 -1.921 -8.377 1.00 87.69 86 MET A N 1
ATOM 668 C CA . MET A 1 86 ? 2.127 -2.191 -8.063 1.00 87.69 86 MET A CA 1
ATOM 669 C C . MET A 1 86 ? 1.163 -1.599 -9.103 1.00 87.69 86 MET A C 1
ATOM 671 O O . MET A 1 86 ? 1.373 -0.473 -9.557 1.00 87.69 86 MET A O 1
ATOM 675 N N . PRO A 1 87 ? 0.091 -2.333 -9.453 1.00 89.25 87 PRO A N 1
ATOM 676 C CA . PRO A 1 87 ? -0.102 -3.769 -9.205 1.00 89.25 87 PRO A CA 1
ATOM 677 C C . PRO A 1 87 ? 0.962 -4.635 -9.922 1.00 89.25 87 PRO A C 1
ATOM 679 O O . PRO A 1 87 ? 1.422 -4.246 -11.000 1.00 89.25 87 PRO A O 1
ATOM 682 N N . PRO A 1 88 ? 1.393 -5.769 -9.333 1.00 85.88 88 PRO A N 1
ATOM 683 C CA . PRO A 1 88 ? 2.515 -6.568 -9.844 1.00 85.88 88 PRO A CA 1
ATOM 684 C C . PRO A 1 88 ? 2.217 -7.347 -11.136 1.00 85.88 88 PRO A C 1
ATOM 686 O O . PRO A 1 88 ? 3.136 -7.850 -11.778 1.00 85.88 88 PRO A O 1
ATOM 689 N N . GLU A 1 89 ? 0.954 -7.476 -11.524 1.00 85.12 89 GLU A N 1
ATOM 690 C CA . GLU A 1 89 ? 0.513 -8.280 -12.660 1.00 85.12 89 GLU A CA 1
ATOM 691 C C . GLU A 1 89 ? 0.959 -7.685 -13.984 1.00 85.12 89 GLU A C 1
ATOM 693 O O . GLU A 1 89 ? 0.949 -6.468 -14.170 1.00 85.12 89 GLU A O 1
ATOM 698 N N . ASP A 1 90 ? 1.294 -8.568 -14.921 1.00 84.62 90 ASP A N 1
ATOM 699 C CA . ASP A 1 90 ? 1.610 -8.240 -16.303 1.00 84.62 90 ASP A CA 1
ATOM 700 C C . ASP A 1 90 ? 0.779 -9.139 -17.240 1.00 84.62 90 ASP A C 1
ATOM 702 O O . ASP A 1 90 ? 0.952 -10.362 -17.206 1.00 84.62 90 ASP A O 1
ATOM 706 N N . PRO A 1 91 ? -0.171 -8.596 -18.030 1.00 87.44 91 PRO A N 1
ATOM 707 C CA . PRO A 1 91 ? -0.459 -7.172 -18.240 1.00 87.44 91 PRO A CA 1
ATOM 708 C C . PRO A 1 91 ? -1.082 -6.467 -17.014 1.00 87.44 91 PRO A C 1
ATOM 710 O O . PRO A 1 91 ? -1.681 -7.134 -16.167 1.00 87.44 91 PRO A O 1
ATOM 713 N N . PRO A 1 92 ? -0.995 -5.121 -16.932 1.00 88.69 92 PRO A N 1
ATOM 714 C CA . PRO A 1 92 ? -1.579 -4.346 -15.840 1.00 88.69 92 PRO A CA 1
ATOM 715 C C . PRO A 1 92 ? -3.081 -4.569 -15.654 1.00 88.69 92 PRO A C 1
ATOM 717 O O . PRO A 1 92 ? -3.844 -4.619 -16.622 1.00 88.69 92 PRO A O 1
ATOM 720 N N . VAL A 1 93 ? -3.515 -4.599 -14.396 1.00 93.50 93 VAL A N 1
ATOM 721 C CA . VAL A 1 93 ? -4.930 -4.647 -14.009 1.00 93.50 93 VAL A CA 1
ATOM 722 C C . VAL A 1 93 ? -5.263 -3.524 -13.031 1.00 93.50 93 VAL A C 1
ATOM 724 O O . VAL A 1 93 ? -4.376 -2.948 -12.404 1.00 93.50 93 VAL A O 1
ATOM 727 N N . ILE A 1 94 ? -6.556 -3.242 -12.869 1.00 94.75 94 ILE A N 1
ATOM 728 C CA . ILE A 1 94 ? -7.045 -2.422 -11.759 1.00 94.75 94 ILE A CA 1
ATOM 729 C C . ILE A 1 94 ? -7.208 -3.337 -10.548 1.00 94.75 94 ILE A C 1
ATOM 731 O O . ILE A 1 94 ? -7.942 -4.324 -10.613 1.00 94.75 94 ILE A O 1
ATOM 735 N N . ALA A 1 95 ? -6.562 -2.992 -9.439 1.00 94.62 95 ALA A N 1
ATOM 736 C CA . ALA A 1 95 ? -6.585 -3.780 -8.218 1.00 94.62 95 ALA A CA 1
ATOM 737 C C . ALA A 1 95 ? -6.950 -2.919 -7.006 1.00 94.62 95 ALA A C 1
ATOM 739 O O . ALA A 1 95 ? -6.498 -1.787 -6.872 1.00 94.62 95 ALA A O 1
ATOM 740 N N . VAL A 1 96 ? -7.752 -3.467 -6.091 1.00 95.50 96 VAL A N 1
ATOM 741 C CA . VAL A 1 96 ? -7.964 -2.864 -4.767 1.00 95.50 96 VAL A CA 1
ATOM 742 C C . VAL A 1 96 ? -6.866 -3.379 -3.855 1.00 95.50 96 VAL A C 1
ATOM 744 O O . VAL A 1 96 ? -6.968 -4.501 -3.374 1.00 95.50 96 VAL A O 1
ATOM 747 N N . THR A 1 97 ? -5.816 -2.603 -3.625 1.00 94.00 97 THR A N 1
ATOM 748 C CA . THR A 1 97 ? -4.620 -3.031 -2.881 1.00 94.00 97 THR A CA 1
ATOM 749 C C . THR A 1 97 ? -4.737 -2.752 -1.386 1.00 94.00 97 THR A C 1
ATOM 751 O O . THR A 1 97 ? -4.163 -3.473 -0.573 1.00 94.00 97 THR A O 1
ATOM 754 N N . ASN A 1 98 ? -5.585 -1.797 -0.993 1.00 94.81 98 ASN A N 1
ATOM 755 C CA . ASN A 1 98 ? -5.974 -1.603 0.400 1.00 94.81 98 ASN A CA 1
ATOM 756 C C . ASN A 1 98 ? -7.496 -1.536 0.550 1.00 94.81 98 ASN A C 1
ATOM 758 O O . ASN A 1 98 ? -8.167 -0.765 -0.135 1.00 94.81 98 ASN A O 1
ATOM 762 N N . TYR A 1 99 ? -8.026 -2.239 1.544 1.00 96.00 99 TYR A N 1
ATOM 763 C CA . TYR A 1 99 ? -9.271 -1.861 2.204 1.00 96.00 99 TYR A CA 1
ATOM 764 C C . TYR A 1 99 ? -9.087 -2.059 3.705 1.00 96.00 99 TYR A C 1
ATOM 766 O O . TYR A 1 99 ? -8.666 -3.125 4.141 1.00 96.00 99 TYR A O 1
ATOM 774 N N . SER A 1 100 ? -9.381 -1.052 4.516 1.00 95.06 100 SER A N 1
ATOM 775 C CA . SER A 1 100 ? -9.172 -1.134 5.959 1.00 95.06 100 SER A CA 1
ATOM 776 C C . SER A 1 100 ? -10.335 -0.536 6.724 1.00 95.06 100 SER A C 1
ATOM 778 O O . SER A 1 100 ? -10.847 0.532 6.395 1.00 95.06 100 SER A O 1
ATOM 780 N N . PHE A 1 101 ? -10.745 -1.252 7.762 1.00 95.25 101 PHE A N 1
ATOM 781 C CA . PHE A 1 101 ? -11.735 -0.833 8.739 1.00 95.25 101 PHE A CA 1
ATOM 782 C C . PHE A 1 101 ? -10.997 -0.521 10.027 1.00 95.25 101 PHE A C 1
ATOM 784 O O . PHE A 1 101 ? -10.222 -1.350 10.496 1.00 95.25 101 PHE A O 1
ATOM 791 N N . ILE A 1 102 ? -11.235 0.649 10.604 1.00 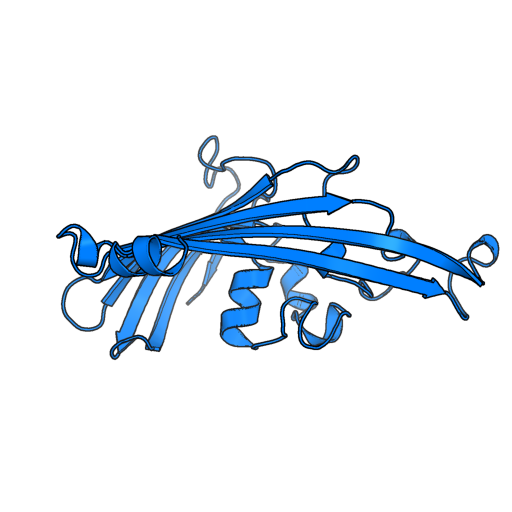94.62 102 ILE A N 1
ATOM 792 C CA . ILE A 1 102 ? -10.688 1.051 11.897 1.00 94.62 102 ILE A CA 1
ATOM 793 C C . ILE A 1 102 ? -11.8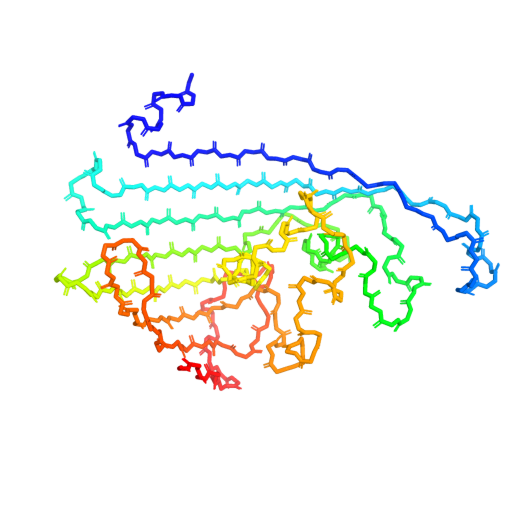54 1.454 12.787 1.00 94.62 102 ILE A C 1
ATOM 795 O O . ILE A 1 102 ? -12.695 2.257 12.390 1.00 94.62 102 ILE A O 1
ATOM 799 N N . GLN A 1 103 ? -11.885 0.917 14.002 1.00 95.00 103 GLN A N 1
ATOM 800 C CA . GLN A 1 103 ? -12.855 1.279 15.025 1.00 95.00 103 GLN A CA 1
ATOM 801 C C . GLN A 1 103 ? -12.126 1.666 16.305 1.00 95.00 103 GLN A C 1
ATOM 803 O O . GLN A 1 103 ? -11.425 0.850 16.901 1.00 95.00 103 GLN A O 1
ATOM 808 N N . GLN A 1 104 ? -12.351 2.887 16.779 1.00 94.00 104 GLN A N 1
ATOM 809 C CA . GLN A 1 104 ? -11.928 3.291 18.114 1.00 94.00 104 GLN A CA 1
ATOM 810 C C . GLN A 1 104 ? -12.778 2.580 19.176 1.00 94.00 104 GLN A C 1
ATOM 812 O O . GLN A 1 104 ? -14.009 2.615 19.120 1.00 94.00 104 GLN A O 1
ATOM 817 N N . ILE A 1 105 ? -12.132 1.948 20.155 1.00 92.38 105 ILE A N 1
ATOM 818 C CA . ILE A 1 105 ? -12.797 1.254 21.261 1.00 92.38 105 ILE A CA 1
ATOM 819 C C . ILE A 1 105 ? -12.417 1.949 22.566 1.00 92.38 105 ILE A C 1
ATOM 821 O O . ILE A 1 105 ? -11.270 1.911 23.006 1.00 92.38 105 ILE A O 1
ATOM 825 N N . GLY A 1 106 ? -13.396 2.590 23.205 1.00 87.00 106 GLY A N 1
ATOM 826 C CA . GLY A 1 106 ? -13.173 3.322 24.450 1.00 87.00 106 GLY A CA 1
ATOM 827 C C . GLY A 1 106 ? -12.173 4.472 24.290 1.00 87.00 106 GLY A C 1
ATOM 828 O O . GLY A 1 106 ? -12.126 5.144 23.260 1.00 87.00 106 GLY A O 1
ATOM 829 N N . ARG A 1 107 ? -11.388 4.731 25.342 1.00 86.69 107 ARG A N 1
ATOM 830 C CA . ARG A 1 107 ? -10.327 5.744 25.323 1.00 86.69 107 ARG A CA 1
ATOM 831 C C . ARG A 1 107 ? -8.976 5.060 25.146 1.00 86.69 107 ARG A C 1
ATOM 833 O O . ARG A 1 107 ? -8.577 4.266 25.990 1.00 86.69 107 ARG A O 1
ATOM 840 N N . GLY A 1 108 ? -8.286 5.421 24.070 1.00 91.19 108 GLY A N 1
ATOM 841 C CA . GLY A 1 108 ? -6.892 5.053 23.826 1.00 91.19 108 GLY A CA 1
ATOM 842 C C . GLY A 1 108 ? -6.654 3.679 23.203 1.00 91.19 108 GLY A C 1
ATOM 843 O O . GLY A 1 108 ? -5.535 3.177 23.255 1.00 91.19 108 GLY A O 1
ATOM 844 N N . TRP A 1 109 ? -7.686 3.075 22.613 1.00 94.25 109 TRP A N 1
ATOM 845 C CA . TRP A 1 109 ? -7.548 1.850 21.834 1.00 94.25 109 TRP A CA 1
ATOM 846 C C . TRP A 1 109 ? -8.318 1.947 20.524 1.00 94.25 109 TRP A C 1
ATOM 848 O O . TRP A 1 109 ? -9.357 2.606 20.435 1.00 94.25 109 TRP A O 1
ATOM 858 N N . ALA A 1 110 ? -7.819 1.262 19.507 1.00 94.38 110 ALA A N 1
ATOM 859 C CA . ALA A 1 110 ? -8.530 1.008 18.271 1.00 94.38 110 ALA A CA 1
ATOM 860 C C . ALA A 1 110 ? -8.276 -0.428 17.818 1.00 94.38 110 ALA A C 1
ATOM 862 O O . ALA A 1 110 ? -7.243 -1.018 18.124 1.00 94.38 110 ALA A O 1
ATOM 863 N N . VAL A 1 111 ? -9.219 -0.982 17.074 1.00 95.38 111 VAL A N 1
ATOM 864 C CA . VAL A 1 111 ? -9.010 -2.214 16.316 1.00 95.38 111 VAL A CA 1
ATOM 865 C C . VAL A 1 111 ? -9.035 -1.879 14.843 1.00 95.38 111 VAL A C 1
ATOM 867 O O . VAL A 1 111 ? -9.747 -0.963 14.426 1.00 95.38 111 VAL A O 1
ATOM 870 N N . SER A 1 112 ? -8.270 -2.618 14.054 1.00 94.75 112 SER A N 1
ATOM 871 C CA . SER A 1 112 ? -8.388 -2.560 12.608 1.00 94.75 112 SER A CA 1
ATOM 872 C C . SER A 1 112 ? -8.348 -3.935 11.977 1.00 94.75 112 SER A C 1
ATOM 874 O O . SER A 1 112 ? -7.775 -4.866 12.540 1.00 94.75 112 SER A O 1
ATOM 876 N N . ALA A 1 113 ? -8.971 -4.058 10.815 1.00 95.81 113 ALA A N 1
ATOM 877 C CA . ALA A 1 113 ? -8.936 -5.259 10.000 1.00 95.81 113 ALA A CA 1
ATOM 878 C C . ALA A 1 113 ? -9.102 -4.896 8.527 1.00 95.81 113 ALA A C 1
ATOM 880 O O . ALA A 1 113 ? -9.689 -3.863 8.197 1.00 95.81 113 ALA A O 1
ATOM 881 N N . GLY A 1 114 ? -8.608 -5.757 7.648 1.00 95.44 114 GLY A N 1
ATOM 882 C CA . GLY A 1 114 ? -8.768 -5.609 6.209 1.00 95.44 114 GLY A CA 1
ATOM 883 C C . GLY A 1 114 ? -7.550 -6.109 5.456 1.00 95.44 114 GLY A C 1
ATOM 884 O O . GLY A 1 114 ? -6.813 -6.942 5.971 1.00 95.44 114 GLY A O 1
ATOM 885 N N . LYS A 1 115 ? -7.340 -5.590 4.250 1.00 94.44 115 LYS A N 1
ATOM 886 C CA . LYS A 1 115 ? -6.145 -5.819 3.445 1.00 94.44 115 LYS A CA 1
ATOM 887 C C . LYS A 1 115 ? -5.338 -4.537 3.369 1.00 94.44 115 LYS A C 1
ATOM 889 O O . LYS A 1 115 ? -5.885 -3.486 3.043 1.00 94.44 115 LYS A O 1
ATOM 894 N N . PHE A 1 116 ? -4.052 -4.635 3.672 1.00 91.69 116 PHE A N 1
ATOM 895 C CA . PHE A 1 116 ? -3.164 -3.489 3.776 1.00 91.69 116 PHE A CA 1
ATOM 896 C C . PHE A 1 116 ? -2.160 -3.495 2.636 1.00 91.69 116 PHE A C 1
ATOM 898 O O . PHE A 1 116 ? -1.439 -4.477 2.463 1.00 91.69 116 PHE A O 1
ATOM 905 N N . ASN A 1 117 ? -2.078 -2.383 1.912 1.00 91.25 117 ASN A N 1
ATOM 906 C CA . ASN A 1 117 ? -0.971 -2.131 1.001 1.00 91.25 117 ASN A CA 1
ATOM 907 C C . ASN A 1 117 ? 0.286 -1.844 1.840 1.00 91.25 117 ASN A C 1
ATOM 909 O O . ASN A 1 117 ? 0.288 -0.970 2.714 1.00 91.25 117 ASN A O 1
ATOM 913 N N . MET A 1 118 ? 1.357 -2.600 1.609 1.00 85.56 118 MET A N 1
ATOM 914 C CA . MET A 1 118 ? 2.581 -2.478 2.396 1.00 85.56 118 MET A CA 1
ATOM 915 C C . MET A 1 118 ? 3.304 -1.157 2.140 1.00 85.56 118 MET A C 1
ATOM 917 O O . MET A 1 118 ? 3.872 -0.599 3.074 1.00 85.56 118 MET A O 1
ATOM 921 N N . PHE A 1 119 ? 3.255 -0.605 0.927 1.00 84.75 119 PHE A N 1
ATOM 922 C CA . PHE A 1 119 ? 3.852 0.703 0.641 1.00 84.75 119 PHE A CA 1
ATOM 923 C C . PHE A 1 119 ? 3.135 1.822 1.399 1.00 84.75 119 PHE A C 1
ATOM 925 O O . PHE A 1 119 ? 3.797 2.689 1.971 1.00 84.75 119 PHE A O 1
ATOM 932 N N . ASP A 1 120 ? 1.804 1.757 1.493 1.00 86.25 120 ASP A N 1
ATOM 933 C CA . ASP A 1 120 ? 1.025 2.682 2.323 1.00 86.25 120 ASP A CA 1
ATOM 934 C C . ASP A 1 120 ? 1.392 2.558 3.805 1.00 86.25 120 ASP A C 1
ATOM 936 O O . ASP A 1 120 ? 1.554 3.566 4.496 1.00 86.25 120 ASP A O 1
ATOM 940 N N . LEU A 1 121 ? 1.554 1.328 4.297 1.00 82.69 121 LEU A N 1
ATOM 941 C CA . LEU A 1 121 ? 1.932 1.073 5.684 1.00 82.69 121 LEU A CA 1
ATOM 942 C C . LEU A 1 121 ? 3.327 1.622 6.013 1.00 82.69 121 LEU A C 1
ATOM 944 O O . LEU A 1 121 ? 3.509 2.263 7.047 1.00 82.69 121 LEU A O 1
ATOM 948 N N . TRP A 1 122 ? 4.311 1.391 5.146 1.00 79.00 122 TRP A N 1
ATOM 949 C CA . TRP A 1 122 ? 5.672 1.881 5.362 1.00 79.00 122 TRP A CA 1
ATOM 950 C C . TRP A 1 122 ? 5.761 3.401 5.281 1.00 79.00 122 TRP A C 1
ATOM 952 O O . TRP A 1 122 ? 6.499 4.011 6.056 1.00 79.00 122 TRP A O 1
ATOM 962 N N . ASP A 1 123 ? 4.972 4.033 4.414 1.00 81.56 123 ASP A N 1
ATOM 963 C CA . ASP A 1 123 ? 4.909 5.490 4.328 1.00 81.56 123 ASP A CA 1
ATOM 964 C C . ASP A 1 123 ? 4.310 6.140 5.586 1.00 81.56 123 ASP A C 1
ATOM 966 O O . ASP A 1 123 ? 4.713 7.240 5.961 1.00 81.56 123 ASP A O 1
ATOM 970 N N . GLN A 1 124 ? 3.430 5.450 6.318 1.00 79.00 124 GLN A N 1
ATOM 971 C CA . GLN A 1 124 ? 2.967 5.933 7.627 1.00 79.00 124 GLN A CA 1
ATOM 972 C C . GLN A 1 124 ? 4.086 5.988 8.677 1.00 79.00 124 GLN A C 1
ATOM 974 O O . GLN A 1 124 ? 4.001 6.796 9.597 1.00 79.00 124 GLN A O 1
ATOM 979 N N . ILE A 1 125 ? 5.108 5.136 8.556 1.00 75.81 125 ILE A N 1
ATOM 980 C CA . ILE A 1 125 ? 6.200 5.015 9.535 1.00 75.81 125 ILE A CA 1
ATOM 981 C C . ILE A 1 125 ? 7.389 5.893 9.137 1.00 75.81 125 ILE A C 1
ATOM 983 O O . ILE A 1 125 ? 7.937 6.618 9.963 1.00 75.81 125 ILE A O 1
ATOM 987 N N . TYR A 1 126 ? 7.804 5.812 7.873 1.00 76.25 126 TYR A N 1
ATOM 988 C CA . TYR A 1 126 ? 9.020 6.458 7.376 1.00 76.25 126 TYR A CA 1
ATOM 989 C C . TYR A 1 126 ? 8.752 7.737 6.586 1.00 76.25 126 TYR A C 1
ATOM 991 O O . TYR A 1 126 ? 9.689 8.487 6.311 1.00 76.25 126 TYR A O 1
ATOM 999 N N . HIS A 1 127 ? 7.495 7.999 6.211 1.00 80.00 127 HIS A N 1
ATOM 1000 C CA . HIS A 1 127 ? 7.107 9.135 5.375 1.00 80.00 127 HIS A CA 1
ATOM 1001 C C . HIS A 1 127 ? 7.974 9.228 4.112 1.00 80.00 127 HIS A C 1
ATOM 1003 O O . HIS A 1 127 ? 8.501 10.290 3.787 1.00 80.00 127 HIS A O 1
ATOM 1009 N N . GLY A 1 128 ? 8.187 8.103 3.427 1.00 76.62 128 GLY A N 1
ATOM 1010 C CA . GLY A 1 128 ? 9.066 7.986 2.261 1.00 76.62 128 GLY A CA 1
ATOM 1011 C C . GLY A 1 128 ? 8.487 8.553 0.959 1.00 76.62 128 GLY A C 1
ATOM 1012 O O . GLY A 1 128 ? 9.181 8.556 -0.055 1.00 76.62 128 GLY A O 1
ATOM 1013 N N . GLY A 1 129 ? 7.249 9.052 0.969 1.00 80.69 129 GLY A N 1
ATOM 1014 C CA . GLY A 1 129 ? 6.593 9.709 -0.165 1.00 80.69 129 GLY A CA 1
ATOM 1015 C C . GLY A 1 129 ? 6.086 8.752 -1.243 1.00 80.69 129 GLY A C 1
ATOM 1016 O O . GLY A 1 129 ? 5.825 9.202 -2.357 1.00 80.69 129 GLY A O 1
ATOM 1017 N N . LYS A 1 130 ? 6.000 7.445 -0.944 1.00 80.75 130 LYS A N 1
ATOM 1018 C CA . LYS A 1 130 ? 5.424 6.384 -1.803 1.00 80.75 130 LYS A CA 1
ATOM 1019 C C . LYS A 1 130 ? 5.894 6.362 -3.264 1.00 80.75 130 LYS A C 1
ATOM 1021 O O . LYS A 1 130 ? 5.202 5.847 -4.138 1.00 80.75 130 LYS A O 1
ATOM 1026 N N . GLY A 1 131 ? 7.050 6.950 -3.563 1.00 80.12 131 GLY A N 1
ATOM 1027 C CA . GLY A 1 131 ? 7.612 6.916 -4.923 1.00 80.12 131 GLY A CA 1
ATOM 1028 C C . GLY A 1 131 ? 7.177 8.059 -5.794 1.00 80.12 131 GLY A C 1
ATOM 1029 O O . GLY A 1 131 ? 7.545 8.095 -6.964 1.00 80.12 131 GLY A O 1
ATOM 1030 N N . VAL A 1 132 ? 6.402 8.967 -5.213 1.00 83.88 132 VAL A N 1
ATOM 1031 C CA . VAL A 1 132 ? 5.752 10.071 -5.898 1.00 83.88 132 VAL A CA 1
ATOM 1032 C C . VAL A 1 132 ? 6.310 11.390 -5.375 1.00 83.88 132 VAL A C 1
ATOM 1034 O O . VAL A 1 132 ? 6.900 12.144 -6.140 1.00 83.88 132 VAL A O 1
ATOM 1037 N N . ASP A 1 133 ? 6.216 11.635 -4.067 1.00 84.62 133 ASP A N 1
ATOM 1038 C CA . ASP A 1 133 ? 6.501 12.961 -3.496 1.00 84.62 133 ASP A CA 1
ATOM 1039 C C . ASP A 1 133 ? 7.961 13.159 -3.060 1.00 84.62 133 ASP A C 1
ATOM 1041 O O . ASP A 1 133 ? 8.380 14.280 -2.768 1.00 84.62 133 ASP A O 1
ATOM 1045 N N . LYS A 1 134 ? 8.741 12.075 -2.955 1.00 86.56 134 LYS A N 1
ATOM 1046 C CA . LYS A 1 134 ? 10.127 12.115 -2.458 1.00 86.56 134 LYS A CA 1
ATOM 1047 C C . LYS A 1 134 ? 11.066 11.281 -3.325 1.00 86.56 134 LYS A C 1
ATOM 1049 O O . LYS A 1 134 ? 11.397 11.668 -4.441 1.00 86.56 134 LYS A O 1
ATOM 1054 N N . PHE A 1 135 ? 11.543 10.153 -2.807 1.00 87.69 135 PHE A N 1
ATOM 1055 C CA . PHE A 1 135 ? 12.445 9.275 -3.5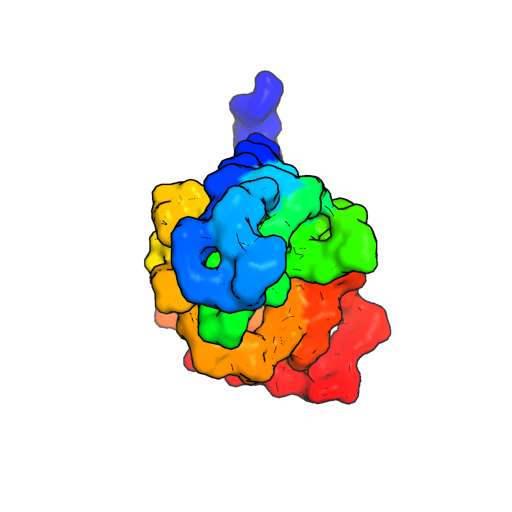36 1.00 87.69 135 PHE A CA 1
ATOM 1056 C C . PHE A 1 135 ? 11.645 8.278 -4.362 1.00 87.69 135 PHE A C 1
ATOM 1058 O O . PHE A 1 135 ? 10.544 7.899 -3.988 1.00 87.69 135 PHE A O 1
ATOM 1065 N N . MET A 1 136 ? 12.220 7.836 -5.476 1.00 89.19 136 MET A N 1
ATOM 1066 C CA . MET A 1 136 ? 11.614 6.834 -6.356 1.00 89.19 136 MET A CA 1
ATOM 1067 C C . MET A 1 136 ? 12.165 5.424 -6.076 1.00 89.19 136 MET A C 1
ATOM 1069 O O . MET A 1 136 ? 11.437 4.430 -6.137 1.00 89.19 136 MET A O 1
ATOM 1073 N N . ASN A 1 137 ? 13.448 5.347 -5.704 1.00 88.69 137 ASN A N 1
ATOM 1074 C CA . ASN A 1 137 ? 14.163 4.096 -5.483 1.00 88.69 137 ASN A CA 1
ATOM 1075 C C . ASN A 1 137 ? 13.697 3.391 -4.200 1.00 88.69 137 ASN A C 1
ATOM 1077 O O . ASN A 1 137 ? 13.668 3.997 -3.127 1.00 88.69 137 ASN A O 1
ATOM 1081 N N . ALA A 1 138 ? 13.397 2.095 -4.307 1.00 85.44 138 ALA A N 1
ATOM 1082 C CA . ALA A 1 138 ? 12.916 1.276 -3.197 1.00 85.44 138 ALA A CA 1
ATOM 1083 C C . ALA A 1 138 ? 13.862 1.277 -1.981 1.00 85.44 138 ALA A C 1
ATOM 1085 O O . ALA A 1 138 ? 13.393 1.247 -0.845 1.00 85.44 138 ALA A O 1
ATOM 1086 N N . SER A 1 139 ? 15.182 1.360 -2.189 1.00 85.44 139 SER A N 1
ATOM 1087 C CA . SER A 1 139 ? 16.177 1.295 -1.108 1.00 85.44 139 SER A CA 1
ATOM 1088 C C . SER A 1 139 ? 16.159 2.497 -0.164 1.00 85.44 139 SER A C 1
ATOM 1090 O O . SER A 1 139 ? 16.788 2.447 0.888 1.00 85.44 139 SER A O 1
ATOM 1092 N N . LEU A 1 140 ? 15.494 3.590 -0.546 1.00 84.50 140 LEU A N 1
ATOM 1093 C CA . LEU A 1 140 ? 15.400 4.818 0.251 1.00 84.50 140 LEU A CA 1
ATOM 1094 C C . LEU A 1 140 ? 14.082 4.919 1.031 1.00 84.50 140 LEU A C 1
ATOM 1096 O O . LEU A 1 140 ? 13.856 5.907 1.724 1.00 84.50 140 LEU A O 1
ATOM 1100 N N . ILE A 1 141 ? 13.192 3.939 0.865 1.00 78.19 141 ILE A N 1
ATOM 1101 C CA . ILE A 1 141 ? 11.771 4.052 1.236 1.00 78.19 141 ILE A CA 1
ATOM 1102 C C . ILE A 1 141 ? 11.319 2.822 2.007 1.00 78.19 141 ILE A C 1
ATOM 1104 O O . ILE A 1 141 ? 10.506 2.926 2.922 1.00 78.19 141 ILE A O 1
ATOM 1108 N N . LEU A 1 142 ? 11.869 1.662 1.652 1.00 75.88 142 LEU A N 1
ATOM 1109 C CA . LEU A 1 142 ? 11.521 0.385 2.238 1.00 75.88 142 LEU A CA 1
ATOM 1110 C C . LEU A 1 142 ? 12.782 -0.263 2.813 1.00 75.88 142 LEU A C 1
ATOM 1112 O O . LEU A 1 142 ? 13.820 -0.294 2.142 1.00 75.88 142 LEU A O 1
ATOM 1116 N N . PRO A 1 143 ? 12.715 -0.845 4.020 1.00 74.56 143 PRO A N 1
ATOM 1117 C CA . PRO A 1 143 ? 13.763 -1.742 4.474 1.00 74.56 143 PRO A CA 1
ATOM 1118 C C . PRO A 1 143 ? 13.761 -2.982 3.568 1.00 74.56 143 PRO A C 1
ATOM 1120 O O . PRO A 1 143 ? 12.950 -3.884 3.751 1.00 74.56 143 PRO A O 1
ATOM 1123 N N . LEU A 1 144 ? 14.656 -3.043 2.571 1.00 72.88 144 LEU A N 1
ATOM 1124 C CA . LEU A 1 144 ? 14.682 -4.129 1.571 1.00 72.88 144 LEU A CA 1
ATOM 1125 C C . LEU A 1 144 ? 14.843 -5.526 2.198 1.00 72.88 144 LEU A C 1
ATOM 1127 O O . LEU A 1 144 ? 14.387 -6.516 1.630 1.00 72.88 144 LEU A O 1
ATOM 1131 N N . SER A 1 145 ? 15.434 -5.611 3.395 1.00 67.50 145 SER A N 1
ATOM 1132 C CA . SER A 1 145 ? 15.500 -6.839 4.197 1.00 67.50 145 SER A CA 1
ATOM 1133 C C . SER A 1 145 ? 14.123 -7.358 4.627 1.00 67.50 145 SER A C 1
ATOM 1135 O O . SER A 1 145 ? 13.955 -8.566 4.775 1.00 67.50 145 SER A O 1
ATOM 1137 N N . MET A 1 146 ? 13.134 -6.474 4.781 1.00 61.97 146 MET A N 1
ATOM 1138 C CA . MET A 1 146 ? 11.751 -6.808 5.137 1.00 61.97 146 MET A CA 1
ATOM 1139 C C . MET A 1 146 ? 10.893 -7.205 3.930 1.00 61.97 146 MET A C 1
ATOM 1141 O O . MET A 1 146 ? 9.806 -7.740 4.123 1.00 61.97 146 MET A O 1
ATOM 1145 N N . GLY A 1 147 ? 11.386 -7.023 2.700 1.00 60.62 147 GLY A N 1
ATOM 1146 C CA . GLY A 1 147 ? 10.687 -7.476 1.493 1.00 60.62 147 GLY A CA 1
ATOM 1147 C C . GLY A 1 147 ? 10.626 -9.001 1.339 1.00 60.62 147 GLY A C 1
ATOM 1148 O O . GLY A 1 147 ? 9.852 -9.493 0.531 1.00 60.62 147 GLY A O 1
ATOM 1149 N N . ARG A 1 148 ? 11.434 -9.766 2.094 1.00 52.97 148 ARG A N 1
ATOM 1150 C CA . ARG A 1 148 ? 11.397 -11.244 2.084 1.00 52.97 148 ARG A CA 1
ATOM 1151 C C . ARG A 1 148 ? 10.496 -11.861 3.169 1.00 52.97 148 ARG A C 1
ATOM 1153 O O . ARG A 1 148 ? 9.799 -12.811 2.839 1.00 52.97 148 ARG A O 1
ATOM 1160 N N . PRO A 1 149 ? 10.490 -11.384 4.433 1.00 48.91 149 PRO A N 1
ATOM 1161 C CA . PRO A 1 149 ? 9.585 -11.898 5.470 1.00 48.91 149 PRO A CA 1
ATOM 1162 C C . PRO A 1 149 ? 8.120 -11.489 5.274 1.00 48.91 149 PRO A C 1
ATOM 1164 O O . PRO A 1 149 ? 7.226 -12.180 5.749 1.00 48.91 149 PRO A O 1
ATOM 1167 N N . ILE A 1 150 ? 7.875 -10.361 4.600 1.00 55.91 150 ILE A N 1
ATOM 1168 C CA . ILE A 1 150 ? 6.543 -9.882 4.228 1.00 55.91 150 ILE A CA 1
ATOM 1169 C C . ILE A 1 150 ? 6.422 -10.094 2.718 1.00 55.91 150 ILE A C 1
ATOM 1171 O O . ILE A 1 150 ? 6.737 -9.214 1.925 1.00 55.91 150 ILE A O 1
ATOM 1175 N N . SER A 1 151 ? 6.068 -11.317 2.327 1.00 54.84 151 SER A N 1
ATOM 1176 C CA . SER A 1 151 ? 6.111 -11.809 0.941 1.00 54.84 151 SER A CA 1
ATOM 1177 C C . SER A 1 151 ? 5.077 -11.188 0.002 1.00 54.84 151 SER A C 1
ATOM 1179 O O . SER A 1 151 ? 5.140 -11.439 -1.199 1.00 54.84 151 SER A O 1
ATOM 1181 N N . GLY A 1 152 ? 4.137 -10.398 0.522 1.00 69.06 152 GLY A N 1
ATOM 1182 C CA . GLY A 1 152 ? 3.094 -9.753 -0.267 1.00 69.06 152 GLY A CA 1
ATOM 1183 C C . GLY A 1 152 ? 3.165 -8.234 -0.253 1.00 69.06 152 GLY A C 1
ATOM 1184 O O . GLY A 1 152 ? 3.515 -7.615 0.751 1.00 69.06 152 GLY A O 1
ATOM 1185 N N . LEU A 1 153 ? 2.790 -7.627 -1.378 1.00 82.44 153 LEU A N 1
ATOM 1186 C CA . LEU A 1 153 ? 2.665 -6.175 -1.492 1.00 82.44 153 LEU A CA 1
ATOM 1187 C C . LEU A 1 153 ? 1.314 -5.686 -0.948 1.00 82.44 153 LEU A C 1
ATOM 1189 O O . LEU A 1 153 ? 1.227 -4.556 -0.469 1.00 82.44 153 LEU A O 1
ATOM 1193 N N . SER A 1 154 ? 0.284 -6.544 -0.940 1.00 90.88 154 SER A N 1
ATOM 1194 C CA . SER A 1 154 ? -0.992 -6.294 -0.253 1.00 90.88 154 SER A CA 1
ATOM 1195 C C . SER A 1 154 ? -1.441 -7.506 0.549 1.00 90.88 154 SER A C 1
ATOM 1197 O O . SER A 1 154 ? -1.702 -8.564 -0.022 1.00 90.88 154 SER A O 1
ATOM 1199 N N . ILE A 1 155 ? -1.572 -7.356 1.867 1.00 91.94 155 ILE A N 1
ATOM 1200 C CA . ILE A 1 155 ? -1.738 -8.498 2.772 1.00 91.94 155 ILE A CA 1
ATOM 1201 C C . ILE A 1 155 ? -2.932 -8.294 3.713 1.00 91.94 155 ILE A C 1
ATOM 1203 O O . ILE A 1 155 ? -3.029 -7.247 4.366 1.00 91.94 155 ILE A O 1
ATOM 1207 N N . PRO A 1 156 ? -3.848 -9.275 3.809 1.00 94.62 156 PRO A N 1
ATOM 1208 C CA . PRO A 1 156 ? -4.892 -9.302 4.815 1.00 94.62 156 PRO A CA 1
ATOM 1209 C C . PRO A 1 156 ? -4.338 -9.364 6.236 1.00 94.62 156 PRO A C 1
ATOM 1211 O O . PRO A 1 156 ? -3.349 -10.034 6.523 1.00 94.62 156 PRO A O 1
ATOM 1214 N N . GLY A 1 157 ? -5.001 -8.694 7.163 1.00 93.62 157 GLY A N 1
ATOM 1215 C CA . GLY A 1 157 ? -4.603 -8.727 8.554 1.00 93.62 157 GLY A CA 1
ATOM 1216 C C . GLY A 1 157 ? -5.577 -8.028 9.478 1.00 93.62 157 GLY A C 1
ATOM 1217 O O . GLY A 1 157 ? -6.597 -7.464 9.070 1.00 93.62 157 GLY A O 1
ATOM 1218 N N . ALA A 1 158 ? -5.218 -8.045 10.751 1.00 95.12 158 ALA A N 1
ATOM 1219 C CA . ALA A 1 158 ? -5.913 -7.324 11.797 1.00 95.12 158 ALA A CA 1
ATOM 1220 C C . ALA A 1 158 ? -4.919 -6.786 12.821 1.00 95.12 158 ALA A C 1
ATOM 1222 O O . ALA A 1 158 ? -3.807 -7.294 12.970 1.00 95.12 158 ALA A O 1
ATOM 1223 N N . SER A 1 159 ? -5.311 -5.743 13.542 1.00 93.88 159 SER A N 1
ATOM 1224 C CA . SER A 1 159 ? -4.503 -5.215 14.631 1.00 93.88 159 SER A CA 1
ATOM 1225 C C . SER A 1 159 ? -5.320 -4.640 15.771 1.00 93.88 159 SER A C 1
ATOM 1227 O O . SER A 1 159 ? -6.434 -4.149 15.588 1.00 93.88 159 SER A O 1
ATOM 1229 N N . ILE A 1 160 ? -4.714 -4.674 16.952 1.00 95.44 160 ILE A N 1
ATOM 1230 C CA . ILE A 1 160 ? -5.107 -3.883 18.110 1.00 95.44 160 ILE A CA 1
ATOM 1231 C C . ILE A 1 160 ? -4.065 -2.779 18.250 1.00 95.44 160 ILE A C 1
ATOM 1233 O O . ILE A 1 160 ? -2.866 -3.043 18.325 1.00 95.44 160 ILE A O 1
ATOM 1237 N N . LEU A 1 161 ? -4.527 -1.538 18.268 1.00 92.69 161 LEU A N 1
ATOM 1238 C CA . LEU A 1 161 ? -3.711 -0.337 18.319 1.00 92.69 161 LEU A CA 1
ATOM 1239 C C . LEU A 1 161 ? -3.950 0.355 19.656 1.00 92.69 161 LEU A C 1
ATOM 1241 O O . LEU A 1 161 ? -5.094 0.638 20.014 1.00 92.69 161 LEU A O 1
ATOM 1245 N N . LYS A 1 162 ? -2.876 0.671 20.372 1.00 93.56 162 LYS A N 1
ATOM 1246 C CA . LYS A 1 162 ? -2.916 1.627 21.474 1.00 93.56 162 LYS A CA 1
ATOM 1247 C C . LYS A 1 162 ? -2.785 3.024 20.885 1.00 93.56 162 LYS A C 1
ATOM 1249 O O . LYS A 1 162 ? -1.866 3.283 20.109 1.00 93.56 162 LYS A O 1
ATOM 1254 N N . THR A 1 163 ? -3.698 3.915 21.242 1.00 88.62 163 THR A N 1
ATOM 1255 C CA . THR A 1 163 ? -3.770 5.258 20.668 1.00 88.62 163 THR A CA 1
ATOM 1256 C C . THR A 1 163 ? -3.770 6.342 21.735 1.00 88.62 163 THR A C 1
ATOM 1258 O O . THR A 1 163 ? -4.246 6.153 22.855 1.00 88.62 163 THR A O 1
ATOM 1261 N N . LYS A 1 164 ? -3.277 7.524 21.372 1.00 83.19 164 LYS A N 1
ATOM 1262 C CA . LYS A 1 164 ? -3.440 8.755 22.148 1.00 83.19 164 LYS A CA 1
ATOM 1263 C C . LYS A 1 164 ? -3.937 9.848 21.213 1.00 83.19 164 LYS A C 1
ATOM 1265 O O . LYS A 1 164 ? -3.188 10.450 20.454 1.00 83.19 164 LYS A O 1
ATOM 1270 N N . GLY A 1 165 ? -5.251 10.068 21.226 1.00 73.38 165 GLY A N 1
ATOM 1271 C CA . GLY A 1 165 ? -5.894 10.860 20.178 1.00 73.38 165 GLY A CA 1
ATOM 1272 C C . GLY A 1 165 ? -5.807 10.130 18.835 1.00 73.38 165 GLY A C 1
ATOM 1273 O O . GLY A 1 165 ? -6.354 9.037 18.712 1.00 73.38 165 GLY A O 1
ATOM 1274 N N . LEU A 1 166 ? -5.131 10.739 17.856 1.00 63.84 166 LEU A N 1
ATOM 1275 C CA . LEU A 1 166 ? -4.899 10.163 16.523 1.00 63.84 166 LEU A CA 1
ATOM 1276 C C . LEU A 1 166 ? -3.534 9.466 16.386 1.00 63.84 166 LEU A C 1
ATOM 1278 O O . LEU A 1 166 ? -3.288 8.819 15.373 1.00 63.84 166 LEU A O 1
ATOM 1282 N N . GLU A 1 167 ? -2.653 9.585 17.381 1.00 72.44 167 GLU A N 1
ATOM 1283 C CA . GLU A 1 167 ? -1.328 8.961 17.351 1.00 72.44 167 GLU A CA 1
ATOM 1284 C C . GLU A 1 167 ? -1.407 7.490 17.772 1.00 72.44 167 GLU A C 1
ATOM 1286 O O . GLU A 1 167 ? -2.124 7.145 18.718 1.00 72.44 167 GLU A O 1
ATOM 1291 N N . ILE A 1 168 ? -0.658 6.627 17.082 1.00 80.62 168 ILE A N 1
ATOM 1292 C CA . ILE A 1 168 ? -0.485 5.214 17.437 1.00 80.62 168 ILE A CA 1
ATOM 1293 C C . ILE A 1 168 ? 0.744 5.109 18.349 1.00 80.62 168 ILE A C 1
ATOM 1295 O O . ILE A 1 168 ? 1.858 5.383 17.917 1.00 80.62 168 ILE A O 1
ATOM 1299 N N . GLU A 1 169 ? 0.541 4.700 19.603 1.00 88.62 169 GLU A N 1
ATOM 1300 C CA . GLU A 1 169 ? 1.615 4.510 20.595 1.00 88.62 169 GLU A CA 1
ATOM 1301 C C . GLU A 1 169 ? 2.135 3.065 20.643 1.00 88.62 169 GLU A C 1
ATOM 1303 O O . GLU A 1 169 ? 3.193 2.796 21.206 1.00 88.62 169 GLU A O 1
ATOM 1308 N N . GLY A 1 170 ? 1.376 2.118 20.098 1.00 88.88 170 GLY A N 1
ATOM 1309 C CA . GLY A 1 170 ? 1.746 0.709 20.042 1.00 88.88 170 GLY A CA 1
ATOM 1310 C C . GLY A 1 170 ? 0.747 -0.080 19.210 1.00 88.88 170 GLY A C 1
ATOM 1311 O O . GLY A 1 170 ? -0.403 0.338 19.048 1.00 88.88 170 GLY A O 1
ATOM 1312 N N . ALA A 1 171 ? 1.173 -1.214 18.668 1.00 90.19 171 ALA A N 1
ATOM 1313 C CA . ALA A 1 171 ? 0.328 -2.043 17.826 1.00 90.19 171 ALA A CA 1
ATOM 1314 C C . ALA A 1 171 ? 0.690 -3.512 18.002 1.00 90.19 171 ALA A C 1
ATOM 1316 O O . ALA A 1 171 ? 1.851 -3.857 17.873 1.00 90.19 171 ALA A O 1
ATOM 1317 N N . LEU A 1 172 ? -0.305 -4.369 18.206 1.00 93.25 172 LEU A N 1
ATOM 1318 C CA . LEU A 1 172 ? -0.170 -5.801 17.964 1.00 93.25 172 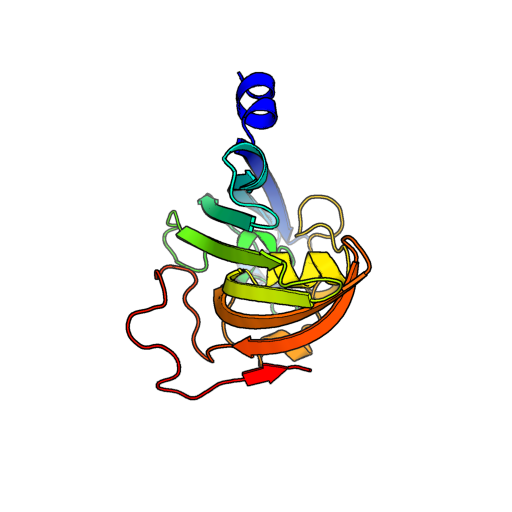LEU A CA 1
ATOM 1319 C C . LEU A 1 172 ? -0.915 -6.116 16.673 1.00 93.25 172 LEU A C 1
ATOM 1321 O O . LEU A 1 172 ? -2.108 -5.825 16.567 1.00 93.25 172 LEU A O 1
ATOM 1325 N N . ARG A 1 173 ? -0.223 -6.682 15.690 1.00 90.62 173 ARG A N 1
ATOM 1326 C CA . ARG A 1 173 ? -0.758 -6.982 14.362 1.00 90.62 173 ARG A CA 1
ATOM 1327 C C . ARG A 1 173 ? -0.564 -8.447 14.018 1.00 90.62 173 ARG A C 1
ATOM 1329 O O . ARG A 1 173 ? 0.457 -9.038 14.359 1.00 90.62 173 ARG A O 1
ATOM 1336 N N . VAL A 1 174 ? -1.530 -8.993 13.297 1.00 92.06 174 VAL A N 1
ATOM 1337 C CA . VAL A 1 174 ? -1.448 -10.294 12.644 1.00 92.06 174 VAL A CA 1
ATOM 1338 C C . VAL A 1 174 ? -1.693 -10.100 11.154 1.00 92.06 174 VAL A C 1
ATOM 1340 O O . VAL A 1 174 ? -2.644 -9.420 10.766 1.00 92.06 174 VAL A O 1
ATOM 1343 N N . PHE A 1 175 ? -0.824 -10.674 10.335 1.00 90.50 175 PHE A N 1
ATOM 1344 C CA . PHE A 1 175 ? -0.890 -10.619 8.881 1.00 90.50 175 PHE A CA 1
ATOM 1345 C C . PHE A 1 175 ? -0.872 -12.027 8.302 1.00 90.50 175 PHE A C 1
ATOM 1347 O O . PHE A 1 175 ? -0.236 -12.923 8.862 1.00 90.50 175 PHE A O 1
ATOM 1354 N N . ASP A 1 176 ? -1.576 -12.214 7.191 1.00 91.56 176 ASP A N 1
ATOM 1355 C CA . ASP A 1 176 ? -1.417 -13.391 6.340 1.00 91.56 176 ASP A CA 1
ATOM 1356 C C . ASP A 1 176 ? 0.021 -13.430 5.779 1.00 91.56 176 ASP A C 1
ATOM 1358 O O . ASP A 1 176 ? 0.755 -12.438 5.811 1.00 91.56 176 ASP A O 1
ATOM 1362 N N . THR A 1 177 ? 0.463 -14.584 5.302 1.00 87.06 177 THR A N 1
ATOM 1363 C CA . THR A 1 177 ? 1.783 -14.757 4.681 1.00 87.06 177 THR A CA 1
ATOM 1364 C C . THR A 1 177 ? 1.725 -14.658 3.157 1.00 87.06 177 THR A C 1
ATOM 1366 O O . THR A 1 177 ? 2.760 -14.501 2.505 1.00 87.06 177 THR A O 1
ATOM 1369 N N . LYS A 1 178 ? 0.532 -14.704 2.562 1.00 89.56 178 LYS A N 1
ATOM 1370 C CA . LYS A 1 178 ? 0.338 -14.657 1.111 1.00 89.56 178 LYS A CA 1
ATOM 1371 C C . LYS A 1 178 ? 0.119 -13.238 0.597 1.00 89.56 178 LYS A C 1
ATOM 1373 O O . LYS A 1 178 ? -0.410 -12.367 1.287 1.00 89.56 178 LYS A O 1
ATOM 1378 N N . ASP A 1 179 ? 0.503 -13.032 -0.660 1.00 88.38 179 ASP A N 1
ATOM 1379 C CA . ASP A 1 179 ? 0.184 -11.815 -1.400 1.00 88.38 179 ASP A CA 1
ATOM 1380 C C . ASP A 1 179 ? -1.224 -11.887 -1.997 1.00 88.38 179 ASP A C 1
ATOM 1382 O O . ASP A 1 179 ? -1.589 -12.854 -2.669 1.00 88.38 179 ASP A O 1
ATOM 1386 N N . TYR A 1 180 ? -1.991 -10.822 -1.792 1.00 91.38 180 TYR A N 1
ATOM 1387 C CA . TYR A 1 180 ? -3.330 -10.640 -2.340 1.00 91.38 180 TYR A CA 1
ATOM 1388 C C . TYR A 1 180 ? -3.446 -9.313 -3.091 1.00 91.38 180 TYR A C 1
ATOM 1390 O O . TYR A 1 180 ? -4.518 -8.705 -3.119 1.00 91.38 180 TYR A O 1
ATOM 1398 N N . SER A 1 181 ? -2.363 -8.846 -3.715 1.00 90.38 181 SER A N 1
ATOM 1399 C CA . SER A 1 181 ? -2.349 -7.605 -4.503 1.00 90.38 181 SER A CA 1
ATOM 1400 C C . SER A 1 181 ? -3.507 -7.496 -5.500 1.00 90.38 181 SER A C 1
ATOM 1402 O O . SER A 1 181 ? -4.118 -6.435 -5.567 1.00 90.38 181 SER A O 1
ATOM 1404 N N . THR A 1 182 ? -3.930 -8.592 -6.143 1.00 90.12 182 THR A N 1
ATOM 1405 C CA . THR A 1 182 ? -5.081 -8.620 -7.077 1.00 90.12 182 THR A CA 1
ATOM 1406 C C . THR A 1 182 ? -6.309 -9.400 -6.644 1.00 90.12 182 THR A C 1
ATOM 1408 O O . THR A 1 182 ? -7.297 -9.459 -7.376 1.00 90.12 182 THR A O 1
ATOM 1411 N N . LYS A 1 183 ? -6.296 -9.987 -5.453 1.00 90.50 183 LYS A N 1
ATOM 1412 C CA . LYS A 1 183 ? -7.423 -10.765 -4.921 1.00 90.50 183 LYS A CA 1
ATOM 1413 C C . LYS A 1 183 ? -8.092 -10.015 -3.787 1.00 90.50 183 LYS A C 1
ATOM 1415 O O . LYS A 1 183 ? -7.478 -9.130 -3.208 1.00 90.50 183 LYS A O 1
ATOM 1420 N N . PHE A 1 184 ? -9.327 -10.347 -3.423 1.00 87.75 184 PHE A N 1
ATOM 1421 C CA . PHE A 1 184 ? -9.935 -9.693 -2.264 1.00 87.75 184 PHE A CA 1
ATOM 1422 C C . PHE A 1 184 ? -9.206 -10.098 -0.972 1.00 87.75 184 PHE A C 1
ATOM 1424 O O . PHE A 1 184 ? -8.821 -9.220 -0.208 1.00 87.75 184 PHE A O 1
ATOM 1431 N N . GLY A 1 185 ? -8.877 -11.381 -0.807 1.00 86.25 185 GLY A N 1
ATOM 1432 C CA . GLY A 1 185 ? -8.028 -11.864 0.283 1.00 86.25 185 GLY A CA 1
ATOM 1433 C C . GLY A 1 185 ? -8.805 -12.255 1.527 1.00 86.25 185 GLY A C 1
ATOM 1434 O O . GLY A 1 185 ? -8.418 -11.924 2.642 1.00 86.25 185 GLY A O 1
ATOM 1435 N N . VAL A 1 186 ? -9.926 -12.944 1.325 1.00 87.62 186 VAL A N 1
ATOM 1436 C CA . VAL A 1 186 ? -10.748 -13.555 2.386 1.00 87.62 186 VAL A CA 1
ATOM 1437 C C . VAL A 1 186 ? -11.008 -15.042 2.148 1.00 87.62 186 VAL A C 1
ATOM 1439 O O . VAL A 1 186 ? -11.609 -15.702 2.990 1.00 87.62 186 VAL A O 1
ATOM 1442 N N . GLU A 1 187 ? -10.603 -15.559 0.992 1.00 87.75 187 GLU A N 1
ATOM 1443 C CA . GLU A 1 187 ? -10.976 -16.875 0.482 1.00 87.75 187 GLU A CA 1
ATOM 1444 C C . GLU A 1 187 ? -10.244 -18.012 1.210 1.00 87.75 187 GLU A C 1
ATOM 1446 O O . GLU A 1 187 ? -10.804 -19.088 1.411 1.00 87.75 187 GLU A O 1
ATOM 1451 N N . ASP A 1 188 ? -9.003 -17.760 1.616 1.00 91.62 188 ASP A N 1
ATOM 1452 C CA . ASP A 1 188 ? -8.044 -18.749 2.106 1.00 91.62 188 ASP A CA 1
ATOM 1453 C C . ASP A 1 188 ? -7.120 -18.154 3.191 1.00 91.62 188 ASP A C 1
ATOM 1455 O O . ASP A 1 188 ? -5.929 -18.449 3.261 1.00 91.62 188 ASP A O 1
ATOM 1459 N N . LEU A 1 189 ? -7.681 -17.298 4.050 1.00 91.12 189 LEU A N 1
ATOM 1460 C CA . LEU A 1 189 ? -6.952 -16.589 5.106 1.00 91.12 189 LEU A CA 1
ATOM 1461 C C . LEU A 1 189 ? -6.176 -17.526 6.045 1.00 91.12 189 LEU A C 1
ATOM 1463 O O . LEU A 1 189 ? -6.755 -18.417 6.668 1.00 91.12 189 LEU A O 1
ATOM 1467 N N . PHE A 1 190 ? -4.885 -17.239 6.219 1.00 89.75 190 PHE A N 1
ATOM 1468 C CA . PHE A 1 190 ? -3.963 -17.887 7.161 1.00 89.75 190 PHE A CA 1
ATOM 1469 C C . PHE A 1 190 ? -3.749 -19.397 6.960 1.00 89.75 190 PHE A C 1
ATOM 1471 O O . PHE A 1 190 ? -3.207 -20.065 7.845 1.00 89.75 190 PHE A O 1
ATOM 1478 N N . ASP A 1 191 ? -4.126 -19.955 5.807 1.00 92.75 191 ASP A N 1
ATOM 1479 C CA . ASP A 1 191 ? -3.920 -21.379 5.494 1.00 92.75 191 ASP A CA 1
ATOM 1480 C C . ASP A 1 191 ? -2.429 -21.785 5.452 1.00 92.75 191 ASP A C 1
ATOM 1482 O O . ASP A 1 191 ? -2.086 -22.934 5.727 1.00 92.75 191 ASP A O 1
ATOM 1486 N N . GLN A 1 192 ? -1.543 -20.825 5.168 1.00 89.94 192 GLN A N 1
ATOM 1487 C CA . GLN A 1 192 ? -0.083 -20.948 5.138 1.00 89.94 192 GLN A CA 1
ATOM 1488 C C . GLN A 1 192 ? 0.589 -20.279 6.349 1.00 89.94 192 GLN A C 1
ATOM 1490 O O . GLN A 1 192 ? 1.792 -20.009 6.339 1.00 89.94 192 GLN A O 1
ATOM 1495 N N . GLY A 1 193 ? -0.178 -20.031 7.413 1.00 89.19 193 GLY A N 1
ATOM 1496 C CA . GLY A 1 193 ? 0.300 -19.441 8.657 1.00 89.19 193 GLY A CA 1
ATOM 1497 C C . GLY A 1 193 ? 0.065 -17.936 8.758 1.00 89.19 193 GLY A C 1
ATOM 1498 O O . GLY A 1 193 ? -0.655 -17.332 7.966 1.00 89.19 193 GLY A O 1
ATOM 1499 N N . ALA A 1 194 ? 0.654 -17.338 9.792 1.00 90.38 194 ALA A N 1
ATOM 1500 C CA . ALA A 1 194 ? 0.474 -15.931 10.113 1.00 90.38 194 ALA A CA 1
ATOM 1501 C C . ALA A 1 194 ? 1.772 -15.309 10.632 1.00 90.38 194 ALA A C 1
ATOM 1503 O O . ALA A 1 194 ? 2.515 -15.933 11.395 1.00 90.38 194 ALA A O 1
ATOM 1504 N N . THR A 1 195 ? 1.995 -14.050 10.273 1.00 87.81 195 THR A N 1
ATOM 1505 C CA . THR A 1 195 ? 3.060 -13.215 10.831 1.00 87.81 195 THR A CA 1
ATOM 1506 C C . THR A 1 195 ? 2.479 -12.340 11.933 1.00 87.81 195 THR A C 1
ATOM 1508 O O . THR A 1 195 ? 1.495 -11.636 11.713 1.00 87.81 195 THR A O 1
ATOM 1511 N N . ILE A 1 196 ? 3.098 -12.357 13.115 1.00 88.88 196 ILE A N 1
ATOM 1512 C CA . ILE A 1 196 ? 2.714 -11.507 14.249 1.00 88.88 196 ILE A CA 1
ATOM 1513 C C . ILE A 1 196 ? 3.787 -10.434 14.445 1.00 88.88 196 ILE A C 1
ATOM 1515 O O . ILE A 1 196 ? 4.973 -10.749 14.527 1.00 88.88 196 ILE A O 1
ATOM 1519 N N . LEU A 1 197 ? 3.362 -9.174 14.528 1.00 83.38 197 LEU A N 1
ATOM 1520 C CA . LEU A 1 197 ? 4.218 -8.003 14.729 1.00 83.38 197 LEU A CA 1
ATOM 1521 C C . LEU A 1 197 ? 3.709 -7.203 15.936 1.00 83.38 197 LEU A C 1
ATOM 1523 O O . LEU A 1 197 ? 2.508 -6.949 16.023 1.00 83.38 197 LEU A O 1
ATOM 1527 N N . GLY A 1 198 ? 4.601 -6.814 16.850 1.00 82.38 198 GLY A N 1
ATOM 1528 C CA . GLY A 1 198 ? 4.293 -6.121 18.108 1.00 82.38 198 GLY A CA 1
ATOM 1529 C C . GLY A 1 198 ? 5.295 -5.028 18.438 1.00 82.38 198 GLY A C 1
ATOM 1530 O O . GLY A 1 198 ? 6.451 -5.164 17.977 1.00 82.38 198 GLY A O 1
#

Organism: NCBI:txid412755

Secondary structure (DSSP, 8-state):
-HHHHHHTTEEEEEEEEEEEEE--SSS-GGGTT-EEEEEEEEEEEEEEGGGGT-TTEEEEEEEEEEEE--SGGG-SSS-S-GGGGSS--SS---EEEEEEEEEEETTTEEEEEEEEEHHHHHHHHH--GGGTSS--SGGGTS-GGGGTTS--SEEEEEEEEEEETTEEEEEEEEEESS--TTS-S-SSTTTT-EEEE-

Sequence (198 aa):
MRTRLAQRGIIVDLQTTQFYQGITSGGPPDKRGEWEYGGVGDAYITILGDKFGWKGFVFSIHAETRFGDSINPLVGLAPPNHRLLMPPEDPPVIAVTNYSFIQQIGRGWAVSAGKFNMFDLWDQIYHGGKGVDKFMNASLILPLSMGRPISGLSIPGASILKTKGLEIEGALRVFDTKDYSTKFGVEDLFDQGATILG

InterPro domains:
  IPR038673 Carbohydrate-selective porin OprB superfamily [G3DSA:2.40.160.180] (1-198)